Protein AF-A0A8J5K2R4-F1 (afdb_monomer)

Foldseek 3Di:
DPDPLVVQQDVLLGHADCADDFFFQAFLSNLVSQLCCCCVVVVDDLLVSLLVSLVRNVVVVVLLVFAFDDSNVSSVLNSVSVVLVVVLVVCVVPPDPVSVVSSVVNSQRRQAHPDGGDPCRLVVDPDPVSNVQVVCCRDRNRPDGHDDDDPVVVVVVVVVVVVVVVVVVVVVVVVVVVVPPPPDDDDDDDDDDDDDDDDDDDDDDDDDDDDPQDQADAEPDDLVLLVVCVVVVPDLVRSLVVVCVVCVVVVHDSSNYPRDSVSSVVSNVVSVVVVVVVCVVPDDDPDDDDDDDDPDDDPPPDDD

Solvent-accessible surface area (backbone atoms only — not comparable to full-atom values): 18675 Å² total; per-residue (Å²): 133,85,61,86,68,69,82,52,54,40,90,96,58,47,63,54,36,95,66,98,78,79,49,52,81,58,24,40,40,57,54,49,18,34,30,45,36,37,34,69,76,67,66,40,53,73,68,57,22,23,44,54,46,26,52,54,50,50,59,54,41,51,75,73,68,52,53,58,57,59,59,71,60,44,19,50,53,50,49,52,53,52,50,53,52,52,59,52,59,75,48,66,88,49,89,43,72,75,47,53,52,51,52,51,55,47,55,59,50,28,60,27,55,52,84,50,62,25,98,58,30,78,74,69,47,87,51,68,67,62,45,51,44,57,54,36,29,69,39,87,76,38,44,68,64,66,69,81,80,59,64,69,61,53,51,58,48,52,55,50,51,54,50,51,52,53,50,51,52,51,51,53,54,53,57,62,58,64,72,76,66,87,82,81,84,92,79,88,82,89,82,88,87,79,90,83,85,90,86,90,82,93,78,94,80,75,90,76,74,84,70,82,76,69,76,44,75,43,80,75,82,43,69,66,60,38,51,53,38,59,77,67,66,55,49,56,68,56,46,52,53,50,54,43,52,51,34,47,73,73,72,42,62,60,68,47,37,55,77,45,64,65,51,51,47,50,52,38,51,52,44,52,52,50,51,52,50,53,47,59,70,71,60,73,73,96,62,95,80,82,89,80,88,65,97,66,86,75,76,78,92,69,89,126

Organism: Homarus americanus (NCBI:txid6706)

Sequence (304 aa):
MESTRSKTEVWLIDQHITEITGAQLPSRGDVLRLFFHGHNEHKKTVNDSASEVAASVISFWNKARIPTITEKSIGRKVVDLFLMWKGLKKNYTRTTDTQRKKEETFCDELEDLFDVAHPKAMQLLTIKEDRAFLAAQREKGRRGVMAGVDKKIACSIKRREESKSKQSLQQNQASSALEYDELGSSSETESQSSSSSSTSSLAISPVVSSSNRKRATLKVITSELSSTLDRTGISHRSALRIVSATAASLGHDPMELVLNYETVRTSRATHRSGIANEIKEKFQPSEVLTVHWDGKIIPDEQGA

Nearest PDB structures (foldseek):
  3lof-assembly3_E  TM=4.114E-01  e=7.484E+00  Homo sapiens

pLDDT: mean 77.13, std 18.18, range [30.34, 94.94]

Radius of gyration: 31.98 Å; Cα contacts (8 Å, |Δi|>4): 217; chains: 1; bounding box: 95×48×97 Å

Secondary structure (DSSP, 8-state):
---TTGGGEETTTEE--SS--SSSPPBHHHHHHHHHIIIIIS---HHHHHHHHHHHHHHHHHHTTPPBPPHHHHHHHHHHHHHHHHHHHTTTT---HHHHHHHHHHHHHHHSB---B-TTHHHH---HHHHHHHHHHHSTT-----PPP-HHHHHHHHHHHHHHHHHHHHHHHHHHHTTSS-SS-----------------------------PPP-B----HHHHHHHHHTT--HHHHHHHHHHHHHHTT--TTTB---HHHHHHHHHHHHHHHHHHHHHH---SS------SSSPPP-S---

Mean predicted aligned error: 19.65 Å

Structure (mmCIF, N/CA/C/O backbone):
data_AF-A0A8J5K2R4-F1
#
_entry.id   AF-A0A8J5K2R4-F1
#
loop_
_atom_site.group_PDB
_atom_site.id
_atom_site.type_symbol
_atom_site.label_atom_id
_atom_site.label_alt_id
_atom_site.label_comp_id
_atom_site.label_asym_id
_atom_site.label_entity_id
_atom_site.label_seq_id
_atom_site.pdbx_PDB_ins_code
_atom_site.Cartn_x
_atom_site.Cartn_y
_atom_site.Cartn_z
_atom_site.occupancy
_atom_site.B_iso_or_equiv
_atom_site.auth_seq_id
_atom_site.auth_comp_id
_atom_site.auth_asym_id
_atom_site.auth_atom_id
_atom_site.pdbx_PDB_model_num
ATOM 1 N N . MET A 1 1 ? -3.764 23.125 -37.241 1.00 40.09 1 MET A N 1
ATOM 2 C CA . MET A 1 1 ? -4.346 23.494 -35.934 1.00 40.09 1 MET A CA 1
ATOM 3 C C . MET A 1 1 ? -4.277 22.260 -35.051 1.00 40.09 1 MET A C 1
ATOM 5 O O . MET A 1 1 ? -5.141 21.401 -35.153 1.00 40.09 1 MET A O 1
ATOM 9 N N . GLU A 1 2 ? -3.196 22.105 -34.288 1.00 39.28 2 GLU A N 1
ATOM 10 C CA . GLU A 1 2 ? -3.082 21.013 -33.315 1.00 39.28 2 GLU A CA 1
ATOM 11 C C . GLU A 1 2 ? -4.071 21.266 -32.179 1.00 39.28 2 GLU A C 1
ATOM 13 O O . GLU A 1 2 ? -4.030 22.300 -31.512 1.00 39.28 2 GLU A O 1
ATOM 18 N N . SER A 1 3 ? -5.012 20.336 -32.026 1.00 39.66 3 SER A N 1
ATOM 19 C CA . SER A 1 3 ? -6.024 20.361 -30.978 1.00 39.66 3 SER A CA 1
ATOM 20 C C . SER A 1 3 ? -5.330 20.350 -29.618 1.00 39.66 3 SER A C 1
ATOM 22 O O . SER A 1 3 ? -4.514 19.477 -29.348 1.00 39.66 3 SER A O 1
ATOM 24 N N . THR A 1 4 ? -5.667 21.283 -28.729 1.00 49.75 4 THR A N 1
ATOM 25 C CA . THR A 1 4 ? -5.118 21.360 -27.360 1.00 49.75 4 THR A CA 1
ATOM 26 C C . THR A 1 4 ? -5.334 20.083 -26.534 1.00 49.75 4 THR A C 1
ATOM 28 O O . THR A 1 4 ? -4.711 19.930 -25.488 1.00 49.75 4 THR A O 1
ATOM 31 N N . ARG A 1 5 ? -6.160 19.148 -27.028 1.00 49.50 5 ARG A N 1
ATOM 32 C CA . ARG A 1 5 ? -6.412 17.816 -26.464 1.00 49.50 5 ARG A CA 1
ATOM 33 C C . ARG A 1 5 ? -5.303 16.782 -26.700 1.00 49.50 5 ARG A C 1
ATOM 35 O O . ARG A 1 5 ? -5.185 15.874 -25.888 1.00 49.50 5 ARG A O 1
ATOM 42 N N . SER A 1 6 ? -4.472 16.909 -27.739 1.00 52.00 6 SER A N 1
ATOM 43 C CA . SER A 1 6 ? -3.422 15.910 -28.025 1.00 52.00 6 SER A CA 1
ATOM 44 C C . SER A 1 6 ? -2.216 16.001 -27.081 1.00 52.00 6 SER A C 1
ATOM 46 O O . SER A 1 6 ? -1.427 15.066 -26.982 1.00 52.00 6 SER A O 1
ATOM 48 N N . LYS A 1 7 ? -2.070 17.106 -26.334 1.00 51.38 7 LYS A N 1
ATOM 49 C CA . LYS A 1 7 ? -0.988 17.281 -25.346 1.00 51.38 7 LYS A CA 1
ATOM 50 C C . LYS A 1 7 ? -1.188 16.477 -24.059 1.00 51.38 7 LYS A C 1
ATOM 52 O O . LYS A 1 7 ? -0.240 16.336 -23.292 1.00 51.38 7 LYS A O 1
ATOM 57 N N . THR A 1 8 ? -2.391 15.965 -23.819 1.00 58.09 8 THR A N 1
ATOM 58 C CA . THR A 1 8 ? -2.760 15.291 -22.566 1.00 58.09 8 THR A CA 1
ATOM 59 C C . THR A 1 8 ? -3.069 13.809 -22.726 1.00 58.09 8 THR A C 1
ATOM 61 O O . THR A 1 8 ? -3.518 13.167 -21.775 1.00 58.09 8 THR A O 1
ATOM 64 N N . GLU A 1 9 ? -2.778 13.264 -23.907 1.00 62.28 9 GLU A N 1
ATOM 65 C CA . GLU A 1 9 ? -2.859 11.839 -24.199 1.00 62.28 9 GLU A CA 1
ATOM 66 C C . GLU A 1 9 ? -1.682 11.096 -23.564 1.00 62.28 9 GLU A C 1
ATOM 68 O O . GLU A 1 9 ? -0.505 11.378 -23.809 1.00 62.28 9 GLU A O 1
ATOM 73 N N . VAL A 1 10 ? -2.010 10.120 -22.723 1.00 71.75 10 VAL A N 1
ATOM 74 C CA . VAL A 1 10 ? -1.038 9.201 -22.147 1.00 71.75 10 VAL A CA 1
ATOM 75 C C . VAL A 1 10 ? -1.068 7.919 -22.970 1.00 71.75 10 VAL A C 1
ATOM 77 O O . VAL A 1 10 ? -2.120 7.317 -23.161 1.00 71.75 10 VAL A O 1
ATOM 80 N N . TRP A 1 11 ? 0.101 7.485 -23.448 1.00 72.00 11 TRP A N 1
ATOM 81 C CA . TRP A 1 11 ? 0.259 6.238 -24.207 1.00 72.00 11 TRP A CA 1
ATOM 82 C C . TRP A 1 11 ? -0.479 5.062 -23.528 1.00 72.00 11 TRP A C 1
ATOM 84 O O . TRP A 1 11 ? -0.238 4.807 -22.345 1.00 72.00 11 TRP A O 1
ATOM 94 N N . LEU A 1 12 ? -1.359 4.379 -24.280 1.00 70.75 12 LEU A N 1
ATOM 95 C CA . LEU A 1 12 ? -2.295 3.300 -23.879 1.00 70.75 12 LEU A CA 1
ATOM 96 C C . LEU A 1 12 ? -3.477 3.676 -22.966 1.00 70.75 12 LEU A C 1
ATOM 98 O O . LEU A 1 12 ? -4.336 2.832 -22.735 1.00 70.75 12 LEU A O 1
ATOM 102 N N . ILE A 1 13 ? -3.523 4.882 -22.403 1.00 67.81 13 ILE A N 1
ATOM 103 C CA . ILE A 1 13 ? -4.469 5.238 -21.327 1.00 67.81 13 ILE A CA 1
ATOM 104 C C . ILE A 1 13 ? -5.457 6.328 -21.780 1.00 67.81 13 ILE A C 1
ATOM 106 O O . ILE A 1 13 ? -6.434 6.603 -21.086 1.00 67.81 13 ILE A O 1
ATOM 110 N N . ASP A 1 14 ? -5.270 6.878 -22.982 1.00 68.44 14 ASP A N 1
ATOM 111 C CA . ASP A 1 14 ? -6.016 8.002 -23.556 1.00 68.44 14 ASP A CA 1
ATOM 112 C C . ASP A 1 14 ? -5.922 9.270 -22.684 1.00 68.44 14 ASP A C 1
ATOM 114 O O . ASP A 1 14 ? -4.863 9.582 -22.131 1.00 68.44 14 ASP A O 1
ATOM 118 N N . GLN A 1 15 ? -7.005 10.047 -22.604 1.00 72.50 15 GLN A N 1
ATOM 119 C CA . GLN A 1 15 ? -7.075 11.297 -21.852 1.00 72.50 15 GLN A CA 1
ATOM 120 C C . GLN A 1 15 ? -7.247 11.032 -20.350 1.00 72.50 15 GLN A C 1
ATOM 122 O O . GLN A 1 15 ? -7.955 10.115 -19.927 1.00 72.50 15 GLN A O 1
ATOM 127 N N . HIS A 1 16 ? -6.598 11.863 -19.538 1.00 71.19 16 HIS A N 1
ATOM 128 C CA . HIS A 1 16 ? -6.750 11.855 -18.088 1.00 71.19 16 HIS A CA 1
ATOM 129 C C . HIS A 1 16 ? -8.163 12.321 -17.687 1.00 71.19 16 HIS A C 1
ATOM 131 O O . HIS A 1 16 ? -8.855 13.007 -18.439 1.00 71.19 16 HIS A O 1
ATOM 137 N N . ILE A 1 17 ? -8.595 11.940 -16.488 1.00 75.25 17 ILE A N 1
ATOM 138 C CA . ILE A 1 17 ? -9.922 12.262 -15.956 1.00 75.25 17 ILE A CA 1
ATOM 139 C C . ILE A 1 17 ? -9.734 12.990 -14.623 1.00 75.25 17 ILE A C 1
ATOM 141 O O . ILE A 1 17 ? -8.882 12.599 -13.830 1.00 75.25 17 ILE A O 1
ATOM 145 N N . THR A 1 18 ? -10.529 14.033 -14.376 1.00 67.56 18 THR A N 1
ATOM 146 C CA . THR A 1 18 ? -10.504 14.821 -13.132 1.00 67.56 18 THR A CA 1
ATOM 147 C C . THR A 1 18 ? -11.211 14.111 -11.976 1.00 67.56 18 THR A C 1
ATOM 149 O O . THR A 1 18 ? -10.771 14.197 -10.833 1.00 67.56 18 THR A O 1
ATOM 152 N N . GLU A 1 19 ? -12.293 13.381 -12.263 1.00 73.38 19 GLU A N 1
ATOM 153 C CA . GLU A 1 19 ? -13.093 12.651 -11.278 1.00 73.38 19 GLU A CA 1
ATOM 154 C C . GLU A 1 19 ? -13.644 11.339 -11.844 1.00 73.38 19 GLU A C 1
ATOM 156 O O . GLU A 1 19 ? -14.117 11.282 -12.981 1.00 73.38 19 GLU A O 1
ATOM 161 N N . ILE A 1 20 ? -13.664 10.285 -11.023 1.00 76.75 20 ILE A N 1
ATOM 162 C CA . ILE A 1 20 ? -14.312 9.024 -11.398 1.00 76.75 20 ILE A CA 1
ATOM 163 C C . ILE A 1 20 ? -15.824 9.258 -11.444 1.00 76.75 20 ILE A C 1
ATOM 165 O O . ILE A 1 20 ? -16.506 9.323 -10.415 1.00 76.75 20 ILE A O 1
ATOM 169 N N . THR A 1 21 ? -16.336 9.390 -12.661 1.00 69.81 21 THR A N 1
ATOM 170 C CA . THR A 1 21 ? -17.752 9.580 -12.957 1.00 69.81 21 THR A CA 1
ATOM 171 C C . THR A 1 21 ? -18.329 8.301 -13.545 1.00 69.81 21 THR A C 1
ATOM 173 O O . THR A 1 21 ? -17.656 7.556 -14.252 1.00 69.81 21 THR A O 1
ATOM 176 N N . GLY A 1 22 ? -19.587 8.020 -13.215 1.00 74.75 22 GLY A N 1
ATOM 177 C CA . GLY A 1 22 ? -20.290 6.839 -13.695 1.00 74.75 22 GLY A CA 1
ATOM 178 C C . GLY A 1 22 ? -21.020 6.098 -12.589 1.00 74.75 22 GLY A C 1
ATOM 179 O O . GLY A 1 22 ? -20.977 6.461 -11.412 1.00 74.75 22 GLY A O 1
ATOM 180 N N . ALA A 1 23 ? -21.723 5.052 -13.001 1.00 76.62 23 ALA A N 1
ATOM 181 C CA . ALA A 1 23 ? -22.507 4.210 -12.111 1.00 76.62 23 ALA A CA 1
ATOM 182 C C . ALA A 1 23 ? -21.931 2.786 -11.985 1.00 76.62 23 ALA A C 1
ATOM 184 O O . ALA A 1 23 ? -22.476 1.967 -11.259 1.00 76.62 23 ALA A O 1
ATOM 185 N N . GLN A 1 24 ? -20.810 2.486 -12.641 1.00 85.38 24 GLN A N 1
ATOM 186 C CA . GLN A 1 24 ? -20.064 1.233 -12.478 1.00 85.38 24 GLN A CA 1
ATOM 187 C C . GLN A 1 24 ? -18.877 1.428 -11.541 1.00 85.38 24 GLN A C 1
ATOM 189 O O . GLN A 1 24 ? -18.427 2.557 -11.355 1.00 85.38 24 GLN A O 1
ATOM 194 N N . LEU A 1 25 ? -18.357 0.343 -10.960 1.00 88.94 25 LEU 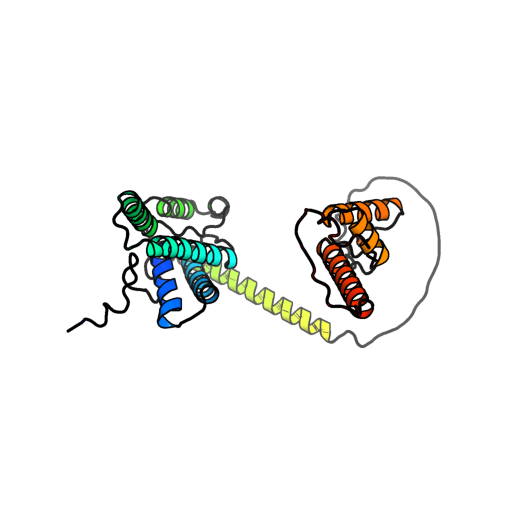A N 1
ATOM 195 C CA . LEU A 1 25 ? -17.142 0.435 -10.155 1.00 88.94 25 LEU A CA 1
ATOM 196 C C . LEU A 1 25 ? -15.927 0.829 -11.025 1.00 88.94 25 LEU A C 1
ATOM 198 O O . LEU A 1 25 ? -15.883 0.487 -12.215 1.00 88.94 25 LEU A O 1
ATOM 202 N N . PRO A 1 26 ? -14.936 1.540 -10.449 1.00 89.94 26 PRO A N 1
ATOM 203 C CA . PRO A 1 26 ? -13.812 2.076 -11.211 1.00 89.94 26 PRO A CA 1
ATOM 204 C C . PRO A 1 26 ? -12.994 0.953 -11.859 1.00 89.94 26 PRO A C 1
ATOM 206 O O . PRO A 1 26 ? -12.668 -0.042 -11.200 1.00 89.94 26 PRO A O 1
ATOM 209 N N . SER A 1 27 ? -12.633 1.115 -13.133 1.00 91.50 27 SER A N 1
ATOM 210 C CA . SER A 1 27 ? -11.654 0.228 -13.773 1.00 91.50 27 SER A CA 1
ATOM 211 C C . SER A 1 27 ? -10.225 0.568 -13.387 1.00 91.50 27 SER A C 1
ATOM 213 O O . SER A 1 27 ? -9.934 1.650 -12.869 1.00 91.50 27 SER A O 1
ATOM 215 N N . ARG A 1 28 ? -9.303 -0.343 -13.707 1.00 90.44 28 ARG A N 1
ATOM 216 C CA . ARG A 1 28 ? -7.865 -0.054 -13.650 1.00 90.44 28 ARG A CA 1
ATOM 217 C C . ARG A 1 28 ? -7.499 1.134 -14.548 1.00 90.44 28 ARG A C 1
ATOM 219 O O . ARG A 1 28 ? -6.690 1.965 -14.136 1.00 90.44 28 ARG A O 1
ATOM 226 N N . GLY A 1 29 ? -8.134 1.252 -15.717 1.00 87.81 29 GLY A N 1
ATOM 227 C CA . GLY A 1 29 ? -7.998 2.393 -16.624 1.00 87.81 29 GLY A CA 1
ATOM 228 C C . GLY A 1 29 ? -8.436 3.716 -15.999 1.00 87.81 29 GLY A C 1
ATOM 229 O O . GLY A 1 29 ? -7.655 4.663 -15.984 1.00 87.81 29 GLY A O 1
ATOM 230 N N . ASP A 1 30 ? -9.632 3.772 -15.408 1.00 87.75 30 ASP A N 1
ATOM 231 C CA . ASP A 1 30 ? -10.166 4.988 -14.766 1.00 87.75 30 ASP A CA 1
ATOM 232 C C . ASP A 1 30 ? -9.250 5.478 -13.633 1.00 87.75 30 ASP A C 1
ATOM 234 O O . ASP A 1 30 ? -8.978 6.672 -13.494 1.00 87.75 30 ASP A O 1
ATOM 238 N N . VAL A 1 31 ? -8.724 4.537 -12.846 1.00 90.44 31 VAL A N 1
ATOM 239 C CA . VAL A 1 31 ? -7.797 4.805 -11.740 1.00 90.44 31 VAL A CA 1
ATOM 240 C C . VAL A 1 31 ? -6.463 5.351 -12.247 1.00 90.44 31 VAL A C 1
ATOM 242 O O . VAL A 1 31 ? -5.935 6.306 -11.677 1.00 90.44 31 VAL A O 1
ATOM 245 N N . LEU A 1 32 ? -5.926 4.790 -13.334 1.00 88.31 32 LEU A N 1
ATOM 246 C CA . LEU A 1 32 ? -4.705 5.301 -13.954 1.00 88.31 32 LEU A CA 1
ATOM 247 C C . LEU A 1 32 ? -4.919 6.680 -14.588 1.00 88.31 32 LEU A C 1
ATOM 249 O O . LEU A 1 32 ? -4.074 7.557 -14.416 1.00 88.31 32 LEU A O 1
ATOM 253 N N . ARG A 1 33 ? -6.052 6.914 -15.259 1.00 87.62 33 ARG A N 1
ATOM 254 C CA . ARG A 1 33 ? -6.411 8.229 -15.820 1.00 87.62 33 ARG A CA 1
ATOM 255 C C . ARG A 1 33 ? -6.461 9.309 -14.741 1.00 87.62 33 ARG A C 1
ATOM 257 O O . ARG A 1 33 ? -5.908 10.388 -14.946 1.00 87.62 33 ARG A O 1
ATOM 264 N N . LEU A 1 34 ? -7.056 9.003 -13.585 1.00 85.75 34 LEU A N 1
ATOM 265 C CA . LEU A 1 34 ? -7.085 9.909 -12.432 1.00 85.75 34 LEU A CA 1
ATOM 266 C C . LEU A 1 34 ? -5.681 10.137 -11.848 1.00 85.75 34 LEU A C 1
ATOM 268 O O . LEU A 1 34 ? -5.307 11.263 -11.520 1.00 85.75 34 LEU A O 1
ATOM 272 N N . PHE A 1 35 ? -4.873 9.078 -11.764 1.00 87.25 35 PHE A N 1
ATOM 273 C CA . PHE A 1 35 ? -3.491 9.171 -11.296 1.00 87.25 35 PHE A CA 1
ATOM 274 C C . PHE A 1 35 ? -2.638 10.091 -12.180 1.00 87.25 35 PHE A C 1
ATOM 276 O O . PHE A 1 35 ? -1.879 10.914 -11.663 1.00 87.25 35 PHE A O 1
ATOM 283 N N . PHE A 1 36 ? -2.776 9.999 -13.506 1.00 84.38 36 PHE A N 1
ATOM 284 C CA . PHE A 1 36 ? -2.021 10.842 -14.432 1.00 84.38 36 PHE A CA 1
ATOM 285 C C . PHE A 1 36 ? -2.438 12.310 -14.402 1.00 84.38 36 PHE A C 1
ATOM 287 O O . PHE A 1 36 ? -1.568 13.155 -14.593 1.00 84.38 36 PHE A O 1
ATOM 294 N N . HIS A 1 37 ? -3.699 12.628 -14.101 1.00 81.00 37 HIS A N 1
ATOM 295 C CA . HIS A 1 37 ? -4.116 14.011 -13.850 1.00 81.00 37 HIS A CA 1
ATOM 296 C C . HIS A 1 37 ? -3.331 14.606 -12.663 1.00 81.00 37 HIS A C 1
ATOM 298 O O . HIS A 1 37 ? -2.647 15.619 -12.799 1.00 81.00 37 HIS A O 1
ATOM 304 N N . GLY A 1 38 ? -3.303 13.909 -11.520 1.00 75.44 38 GLY A N 1
ATOM 305 C CA . GLY A 1 38 ? -2.531 14.329 -10.341 1.00 75.44 38 GLY A CA 1
ATOM 306 C C . GLY A 1 38 ? -1.019 14.430 -10.587 1.00 75.44 38 GLY A C 1
ATOM 307 O O . GLY A 1 38 ? -0.369 15.400 -10.189 1.00 75.44 38 GLY A O 1
ATOM 308 N N . HIS A 1 39 ? -0.450 13.441 -11.275 1.00 77.69 39 HIS A N 1
ATOM 309 C CA . HIS A 1 39 ? 0.996 13.353 -11.458 1.00 77.69 39 HIS A CA 1
ATOM 310 C C . HIS A 1 39 ? 1.531 14.288 -12.555 1.00 77.69 39 HIS A C 1
ATOM 312 O O . HIS A 1 39 ? 2.562 14.931 -12.352 1.00 77.69 39 HIS A O 1
ATOM 318 N N . ASN A 1 40 ? 0.847 14.391 -13.700 1.00 75.19 40 ASN A N 1
ATOM 319 C CA . ASN A 1 40 ? 1.322 15.180 -14.839 1.00 75.19 40 ASN A CA 1
ATOM 320 C C . ASN A 1 40 ? 0.900 16.651 -14.748 1.00 75.19 40 ASN A C 1
ATOM 322 O O . ASN A 1 40 ? 1.712 17.520 -15.064 1.00 75.19 40 ASN A O 1
ATOM 326 N N . GLU A 1 41 ? -0.331 16.945 -14.312 1.00 70.62 41 GLU A N 1
ATOM 327 C CA . GLU A 1 41 ? -0.825 18.329 -14.268 1.00 70.62 41 GLU A CA 1
ATOM 328 C C . GLU A 1 41 ? -0.392 19.045 -12.991 1.00 70.62 41 GLU A C 1
ATOM 330 O O . GLU A 1 41 ? 0.116 20.166 -13.044 1.00 70.62 41 GLU A O 1
ATOM 335 N N . HIS A 1 42 ? -0.504 18.376 -11.840 1.00 68.88 42 HIS A N 1
ATOM 336 C CA . HIS A 1 42 ? -0.157 18.971 -10.547 1.00 68.88 42 HIS A CA 1
ATOM 337 C C . HIS A 1 42 ? 1.283 18.687 -10.086 1.00 68.88 42 HIS A C 1
ATOM 339 O O . HIS A 1 42 ? 1.677 19.160 -9.021 1.00 68.88 42 HIS A O 1
ATOM 345 N N . LYS A 1 43 ? 2.086 17.942 -10.868 1.00 78.31 43 LYS A N 1
ATOM 346 C CA . LYS A 1 43 ? 3.495 17.587 -10.573 1.00 78.31 43 LYS A CA 1
ATOM 347 C C . LYS A 1 43 ? 3.711 16.987 -9.175 1.00 78.31 43 LYS A C 1
ATOM 349 O O . LYS A 1 43 ? 4.784 17.133 -8.584 1.00 78.31 43 LYS A O 1
ATOM 354 N N . LYS A 1 44 ? 2.697 16.310 -8.634 1.00 80.62 44 LYS A N 1
ATOM 355 C CA . LYS A 1 44 ? 2.763 15.683 -7.312 1.00 80.62 44 LYS A CA 1
ATOM 356 C C . LYS A 1 44 ? 3.655 14.447 -7.342 1.00 80.62 44 LYS A C 1
ATOM 358 O O . LYS A 1 44 ? 3.872 13.820 -8.385 1.00 80.62 44 LYS A O 1
ATOM 363 N N . THR A 1 45 ? 4.167 14.060 -6.174 1.00 87.81 45 THR A N 1
ATOM 364 C CA . THR A 1 45 ? 4.936 12.813 -6.062 1.00 87.81 45 THR A CA 1
ATOM 365 C C . THR A 1 45 ? 4.047 11.607 -6.381 1.00 87.81 45 THR A C 1
ATOM 367 O O . THR A 1 45 ? 2.822 11.667 -6.261 1.00 87.81 45 THR A O 1
ATOM 370 N N . VAL A 1 46 ? 4.662 10.489 -6.777 1.00 86.69 46 VAL A N 1
ATOM 371 C CA . VAL A 1 46 ? 3.936 9.244 -7.089 1.00 86.69 46 VAL A CA 1
ATOM 372 C C . VAL A 1 46 ? 3.103 8.773 -5.892 1.00 86.69 46 VAL A C 1
ATOM 374 O O . VAL A 1 46 ? 1.958 8.373 -6.063 1.00 86.69 46 VAL A O 1
ATOM 377 N N . ASN A 1 47 ? 3.645 8.867 -4.674 1.00 87.00 47 ASN A N 1
ATOM 378 C CA . ASN A 1 47 ? 2.939 8.440 -3.464 1.00 87.00 47 ASN A CA 1
ATOM 379 C C . ASN A 1 47 ? 1.776 9.365 -3.100 1.00 87.00 47 ASN A C 1
ATOM 381 O O . ASN A 1 47 ? 0.733 8.884 -2.664 1.00 87.00 47 ASN A O 1
ATOM 385 N N . ASP A 1 48 ? 1.956 10.671 -3.278 1.00 87.56 48 ASP A N 1
ATOM 386 C CA . ASP A 1 48 ? 0.927 11.668 -2.981 1.00 87.56 48 ASP A CA 1
ATOM 387 C C . ASP A 1 48 ? -0.244 11.540 -3.967 1.00 87.56 48 ASP A C 1
ATOM 389 O O . ASP A 1 48 ? -1.386 11.331 -3.564 1.00 87.56 48 ASP A O 1
ATOM 393 N N . SER A 1 49 ? 0.067 11.453 -5.266 1.00 88.44 49 SER A N 1
ATOM 394 C CA . SER A 1 49 ? -0.925 11.195 -6.323 1.00 88.44 49 SER A CA 1
ATOM 395 C C . SER A 1 49 ? -1.672 9.874 -6.094 1.00 88.44 49 SER A C 1
ATOM 397 O O . SER A 1 49 ? -2.887 9.805 -6.248 1.00 88.44 49 SER A O 1
ATOM 399 N N . ALA A 1 50 ? -0.968 8.812 -5.684 1.00 91.00 50 ALA A N 1
ATOM 400 C CA . ALA A 1 50 ? -1.594 7.526 -5.378 1.00 91.00 50 ALA A CA 1
ATOM 401 C C . ALA A 1 50 ? -2.496 7.580 -4.133 1.00 91.00 50 ALA A C 1
ATOM 403 O O . ALA A 1 50 ? -3.491 6.858 -4.078 1.00 91.00 50 ALA A O 1
ATOM 404 N N . SER A 1 51 ? -2.160 8.415 -3.146 1.00 91.56 51 SER A N 1
ATOM 405 C CA . SER A 1 51 ? -2.964 8.592 -1.931 1.00 91.56 51 SER A CA 1
ATOM 406 C C . SER A 1 51 ? -4.254 9.355 -2.233 1.00 91.56 51 SER A C 1
ATOM 408 O O . SER A 1 51 ? -5.328 8.926 -1.820 1.00 91.56 51 SER A O 1
ATOM 410 N N . GLU A 1 52 ? -4.183 10.409 -3.046 1.00 89.69 52 GLU A N 1
ATOM 411 C CA . GLU A 1 52 ? -5.370 11.147 -3.499 1.00 89.69 52 GLU A CA 1
ATOM 412 C C . GLU A 1 52 ? -6.317 10.262 -4.312 1.00 89.69 52 GLU A C 1
ATOM 414 O O . GLU A 1 52 ? -7.515 10.200 -4.034 1.00 89.69 52 GLU A O 1
ATOM 419 N N . VAL A 1 53 ? -5.770 9.496 -5.260 1.00 91.44 53 VAL A N 1
ATOM 420 C CA . VAL A 1 53 ? -6.544 8.521 -6.040 1.00 91.44 53 VAL A CA 1
ATOM 421 C C . VAL A 1 53 ? -7.178 7.474 -5.127 1.00 91.44 53 VAL A C 1
ATOM 423 O O . VAL A 1 53 ? -8.345 7.128 -5.309 1.00 91.44 53 VAL A O 1
ATOM 426 N N . ALA A 1 54 ? -6.448 6.980 -4.122 1.00 92.44 54 ALA A N 1
ATOM 427 C CA . ALA A 1 54 ? -6.992 6.030 -3.159 1.00 92.44 54 ALA A CA 1
ATOM 428 C C . ALA A 1 54 ? -8.193 6.617 -2.399 1.00 92.44 54 ALA A C 1
ATOM 430 O O . ALA A 1 54 ? -9.209 5.932 -2.277 1.00 92.44 54 ALA A O 1
ATOM 431 N N . ALA A 1 55 ? -8.126 7.876 -1.961 1.00 91.31 55 ALA A N 1
ATOM 432 C CA . ALA A 1 55 ? -9.238 8.555 -1.297 1.00 91.31 55 ALA A CA 1
ATOM 433 C C . ALA A 1 55 ? -10.465 8.701 -2.218 1.00 91.31 55 ALA A C 1
ATOM 435 O O . ALA A 1 55 ? -11.590 8.387 -1.811 1.00 91.31 55 ALA A O 1
ATOM 436 N N . SER A 1 56 ? -10.265 9.093 -3.481 1.00 90.69 56 SER A N 1
ATOM 437 C CA . SER A 1 56 ? -11.341 9.178 -4.479 1.00 90.69 56 SER A CA 1
ATOM 438 C C . SER A 1 56 ? -11.986 7.816 -4.751 1.00 90.69 56 SER A C 1
ATOM 440 O O . SER A 1 56 ? -13.214 7.706 -4.796 1.00 90.69 56 SER A O 1
ATOM 442 N N . VAL A 1 57 ? -11.178 6.758 -4.870 1.00 91.62 57 VAL A N 1
ATOM 443 C CA . VAL A 1 57 ? -11.660 5.382 -5.059 1.00 91.62 57 VAL A CA 1
ATOM 444 C C . VAL A 1 57 ? -12.446 4.911 -3.835 1.00 91.62 57 VAL A C 1
ATOM 446 O O . VAL A 1 57 ? -13.541 4.380 -3.997 1.00 91.62 57 VAL A O 1
ATOM 449 N N . ILE A 1 58 ? -11.964 5.151 -2.611 1.00 91.69 58 ILE A N 1
ATOM 450 C CA . ILE A 1 58 ? -12.700 4.809 -1.379 1.00 91.69 58 ILE A CA 1
ATOM 451 C C . ILE A 1 58 ? -14.056 5.516 -1.347 1.00 91.69 58 ILE A C 1
ATOM 453 O O . ILE A 1 58 ? -15.076 4.874 -1.100 1.00 91.69 58 ILE A O 1
ATOM 457 N N . SER A 1 59 ? -14.084 6.820 -1.633 1.00 90.19 59 SER A N 1
ATOM 458 C CA . SER A 1 59 ? -15.326 7.598 -1.693 1.00 90.19 59 SER A CA 1
ATOM 459 C C . SER A 1 59 ? -16.321 6.990 -2.686 1.00 90.19 59 SER A C 1
ATOM 461 O O . SER A 1 59 ? -17.506 6.852 -2.381 1.00 90.19 59 SER A O 1
ATOM 463 N N . PHE A 1 60 ? -15.837 6.538 -3.845 1.00 89.31 60 PHE A N 1
ATOM 464 C CA . PHE A 1 60 ? -16.664 5.883 -4.851 1.00 89.31 60 PHE A CA 1
ATOM 465 C C . PHE A 1 60 ? -17.191 4.514 -4.390 1.00 89.31 60 PHE A C 1
ATOM 467 O O . PHE A 1 60 ? -18.388 4.252 -4.483 1.00 89.31 60 PHE A O 1
ATOM 474 N N . TRP A 1 61 ? -16.337 3.657 -3.829 1.00 89.94 61 TRP A N 1
ATOM 475 C CA . TRP A 1 61 ? -16.732 2.339 -3.314 1.00 89.94 61 TRP A CA 1
ATOM 476 C C . TRP A 1 61 ? -17.693 2.431 -2.118 1.00 89.94 61 TRP A C 1
ATOM 478 O O . TRP A 1 61 ? -18.594 1.601 -1.976 1.00 89.94 61 TRP A O 1
ATOM 488 N N . ASN A 1 62 ? -17.578 3.484 -1.307 1.00 86.56 62 ASN A N 1
ATOM 489 C CA . ASN A 1 62 ? -18.517 3.769 -0.224 1.00 86.56 62 ASN A CA 1
ATOM 490 C C . ASN A 1 62 ? -19.932 4.077 -0.740 1.00 86.56 62 ASN A C 1
ATOM 492 O O . ASN A 1 62 ? -20.902 3.758 -0.050 1.00 86.56 62 ASN A O 1
ATOM 496 N N . LYS A 1 63 ? -20.085 4.611 -1.964 1.00 84.25 63 LYS A N 1
ATOM 497 C CA . LYS A 1 63 ? -21.408 4.781 -2.600 1.00 84.25 63 LYS A CA 1
ATOM 498 C C . LYS A 1 63 ? -22.089 3.430 -2.839 1.00 84.25 63 LYS A C 1
ATOM 500 O O . LYS A 1 63 ? -23.291 3.317 -2.616 1.00 84.25 63 LYS A O 1
ATOM 505 N N . ALA A 1 64 ? -21.310 2.409 -3.203 1.00 81.81 64 ALA A N 1
ATOM 506 C CA . ALA A 1 64 ? -21.769 1.025 -3.338 1.00 81.81 64 ALA A CA 1
ATOM 507 C C . ALA A 1 64 ? -21.925 0.299 -1.988 1.00 81.81 64 ALA A C 1
ATOM 509 O O . ALA A 1 64 ? -22.425 -0.820 -1.951 1.00 81.81 64 ALA A O 1
ATOM 510 N N . ARG A 1 65 ? -21.496 0.917 -0.874 1.00 83.19 65 ARG A N 1
ATOM 511 C CA . ARG A 1 65 ? -21.527 0.358 0.494 1.00 83.19 65 ARG A CA 1
ATOM 512 C C . ARG A 1 65 ? -20.784 -0.970 0.644 1.00 83.19 65 ARG A C 1
ATOM 514 O O . ARG A 1 65 ? -21.082 -1.766 1.535 1.00 83.19 65 ARG A O 1
ATOM 521 N N . ILE A 1 66 ? -19.786 -1.195 -0.202 1.00 87.12 66 ILE A N 1
ATOM 522 C CA . ILE A 1 66 ? -18.965 -2.400 -0.159 1.00 87.12 66 ILE A CA 1
ATOM 523 C C . ILE A 1 66 ? -17.788 -2.149 0.789 1.00 87.12 66 ILE A C 1
ATOM 525 O O . ILE A 1 66 ? -17.093 -1.146 0.631 1.00 87.12 66 ILE A O 1
ATOM 529 N N . PRO A 1 67 ? -17.518 -3.042 1.760 1.00 88.06 67 PRO A N 1
ATOM 530 C CA . PRO A 1 67 ? -16.350 -2.912 2.622 1.00 88.06 67 PRO A CA 1
ATOM 531 C C . PRO A 1 67 ? -15.056 -2.929 1.802 1.00 88.06 67 PRO A C 1
ATOM 533 O O . PRO A 1 67 ? -14.812 -3.884 1.062 1.00 88.06 67 PRO A O 1
ATOM 536 N N . THR A 1 68 ? -14.214 -1.910 1.961 1.00 92.00 68 THR A N 1
ATOM 537 C CA . THR A 1 68 ? -12.924 -1.780 1.268 1.00 92.00 68 THR A CA 1
ATOM 538 C C . THR A 1 68 ? -11.741 -2.191 2.148 1.00 92.00 68 THR A C 1
ATOM 540 O O . THR A 1 68 ? -11.856 -2.361 3.364 1.00 92.00 68 THR A O 1
ATOM 543 N N . ILE A 1 69 ? -10.572 -2.363 1.528 1.00 92.62 69 ILE A N 1
ATOM 544 C CA . ILE A 1 69 ? -9.284 -2.513 2.225 1.00 92.62 69 ILE A CA 1
ATOM 545 C C . ILE A 1 69 ? -8.828 -1.140 2.774 1.00 92.62 69 ILE A C 1
ATOM 547 O O . ILE A 1 69 ? -9.420 -0.101 2.483 1.00 92.62 69 ILE A O 1
ATOM 551 N N . THR A 1 70 ? -7.769 -1.127 3.584 1.00 91.50 70 THR A N 1
ATOM 552 C CA . THR A 1 70 ? -7.101 0.090 4.059 1.00 91.50 70 THR A CA 1
ATOM 553 C C . THR A 1 70 ? -6.564 0.953 2.914 1.00 91.50 70 THR A C 1
ATOM 555 O O . THR A 1 70 ? -5.982 0.448 1.953 1.00 91.50 70 THR A O 1
ATOM 558 N N . GLU A 1 71 ? -6.665 2.272 3.075 1.00 90.88 71 GLU A N 1
ATOM 559 C CA . GLU A 1 71 ? -6.211 3.285 2.110 1.00 90.88 71 GLU A CA 1
ATOM 560 C C . GLU A 1 71 ? -4.762 3.084 1.651 1.00 90.88 71 GLU A C 1
ATOM 562 O O . GLU A 1 71 ? -4.476 3.070 0.456 1.00 90.88 71 GLU A O 1
ATOM 567 N N . LYS A 1 72 ? -3.852 2.782 2.584 1.00 91.69 72 LYS A N 1
ATOM 568 C CA . LYS A 1 72 ? -2.442 2.494 2.269 1.00 91.69 72 LYS A CA 1
ATOM 569 C C . LYS A 1 72 ? -2.271 1.306 1.317 1.00 91.69 72 LYS A C 1
ATOM 571 O O . LYS A 1 72 ? -1.369 1.306 0.482 1.00 91.69 72 LYS A O 1
ATOM 576 N N . SER A 1 73 ? -3.107 0.274 1.447 1.00 92.75 73 SER A N 1
ATOM 577 C CA . SER A 1 73 ? -3.057 -0.887 0.553 1.00 92.75 73 SER A CA 1
ATOM 578 C C . SER A 1 73 ? -3.601 -0.559 -0.833 1.00 92.75 73 SER A C 1
ATOM 580 O O . SER A 1 73 ? -3.138 -1.143 -1.810 1.00 92.75 73 SER A O 1
ATOM 582 N N . ILE A 1 74 ? -4.579 0.342 -0.915 1.00 92.88 74 ILE A N 1
ATOM 583 C CA . ILE A 1 74 ? -5.147 0.820 -2.178 1.00 92.88 74 ILE A CA 1
ATOM 584 C C . ILE A 1 74 ? -4.093 1.640 -2.912 1.00 92.88 74 ILE A C 1
ATOM 586 O O . ILE A 1 74 ? -3.784 1.326 -4.056 1.00 92.88 74 ILE A O 1
ATOM 590 N N . GLY A 1 75 ? -3.457 2.592 -2.222 1.00 92.25 75 GLY A N 1
ATOM 591 C CA . GLY A 1 75 ? -2.346 3.367 -2.772 1.00 92.25 75 GLY A CA 1
ATOM 592 C C . GLY A 1 75 ? -1.221 2.473 -3.299 1.00 92.25 75 GLY A C 1
ATOM 593 O O . GLY A 1 75 ? -0.745 2.683 -4.409 1.00 92.25 75 GLY A O 1
ATOM 594 N N . ARG A 1 76 ? -0.860 1.399 -2.578 1.00 93.19 76 ARG A N 1
ATOM 595 C CA . ARG A 1 76 ? 0.121 0.417 -3.075 1.00 93.19 76 ARG A CA 1
ATOM 596 C C . ARG A 1 76 ? -0.320 -0.237 -4.388 1.00 93.19 76 ARG A C 1
ATOM 598 O O . ARG A 1 76 ? 0.470 -0.268 -5.321 1.00 93.19 76 ARG A O 1
ATOM 605 N N . LYS A 1 77 ? -1.578 -0.681 -4.492 1.00 93.56 77 LYS A N 1
ATOM 606 C CA . LYS A 1 77 ? -2.122 -1.249 -5.739 1.00 93.56 77 LYS A CA 1
ATOM 607 C C . LYS A 1 77 ? -2.084 -0.247 -6.900 1.00 93.56 77 LYS A C 1
ATOM 609 O O . LYS A 1 77 ? -1.783 -0.642 -8.020 1.00 93.56 77 LYS A O 1
ATOM 614 N N . VAL A 1 78 ? -2.366 1.033 -6.645 1.00 93.19 78 VAL A N 1
ATOM 615 C CA . VAL A 1 78 ? -2.261 2.099 -7.663 1.00 93.19 78 VAL A CA 1
ATOM 616 C C . VAL A 1 78 ? -0.813 2.256 -8.133 1.00 93.19 78 VAL A C 1
ATOM 618 O O . VAL A 1 78 ? -0.557 2.324 -9.334 1.00 93.19 78 VAL A O 1
ATOM 621 N N . VAL A 1 79 ? 0.146 2.254 -7.203 1.00 93.06 79 VAL A N 1
ATOM 622 C CA . VAL A 1 79 ? 1.578 2.312 -7.534 1.00 93.06 79 VAL A CA 1
ATOM 623 C C . VAL A 1 79 ? 2.007 1.088 -8.346 1.00 93.06 79 VAL A C 1
ATOM 625 O O . VAL A 1 79 ? 2.711 1.248 -9.341 1.00 93.06 79 VAL A O 1
ATOM 628 N N . ASP A 1 80 ? 1.555 -0.111 -7.981 1.00 92.81 80 ASP A N 1
ATOM 629 C CA . ASP A 1 80 ? 1.864 -1.342 -8.716 1.00 92.81 80 ASP A CA 1
ATOM 630 C C . ASP A 1 80 ? 1.324 -1.282 -10.158 1.00 92.81 80 ASP A C 1
ATOM 632 O O . ASP A 1 80 ? 2.061 -1.578 -11.102 1.00 92.81 80 ASP A O 1
ATOM 636 N N . LEU A 1 81 ? 0.083 -0.808 -10.355 1.00 91.81 81 LEU A N 1
ATOM 637 C CA . LEU A 1 81 ? -0.484 -0.559 -11.690 1.00 91.81 81 LEU A CA 1
ATOM 638 C C . LEU A 1 81 ? 0.364 0.425 -12.504 1.00 91.81 81 LEU A C 1
ATOM 640 O O . LEU A 1 81 ? 0.670 0.175 -13.672 1.00 91.81 81 LEU A O 1
ATOM 644 N N . PHE A 1 82 ? 0.785 1.529 -11.885 1.00 90.69 82 PHE A N 1
ATOM 645 C CA . PHE A 1 82 ? 1.637 2.518 -12.536 1.00 90.69 82 PHE A CA 1
ATOM 646 C C . PHE A 1 82 ? 3.012 1.944 -12.917 1.00 90.69 82 PHE A C 1
ATOM 648 O O . PHE A 1 82 ? 3.529 2.232 -13.999 1.00 90.69 82 PHE A O 1
ATOM 655 N N . LEU A 1 83 ? 3.612 1.109 -12.064 1.00 90.81 83 LEU A N 1
ATOM 656 C CA . LEU A 1 83 ? 4.891 0.457 -12.351 1.00 90.81 83 LEU A CA 1
ATOM 657 C C . LEU A 1 83 ? 4.785 -0.542 -13.507 1.00 90.81 83 LEU A C 1
ATOM 659 O O . LEU A 1 83 ? 5.702 -0.591 -14.331 1.00 90.81 83 LEU A O 1
ATOM 663 N N . MET A 1 84 ? 3.678 -1.284 -13.607 1.00 88.62 84 MET A N 1
ATOM 664 C CA . MET A 1 84 ? 3.417 -2.173 -14.745 1.00 88.62 84 MET A CA 1
ATOM 665 C C . MET A 1 84 ? 3.343 -1.385 -16.055 1.00 88.62 84 MET A C 1
ATOM 667 O O . MET A 1 84 ? 4.082 -1.692 -16.994 1.00 88.62 84 MET A O 1
ATOM 671 N N . TRP A 1 85 ? 2.564 -0.300 -16.088 1.00 90.06 85 TRP A N 1
ATOM 672 C CA . TRP A 1 85 ? 2.512 0.592 -17.250 1.00 90.06 85 TRP A CA 1
ATOM 673 C C . TRP A 1 85 ? 3.886 1.187 -17.591 1.00 90.06 85 TRP A C 1
ATOM 675 O O . TRP A 1 85 ? 4.316 1.176 -18.746 1.00 90.06 85 TRP A O 1
ATOM 685 N N . LYS A 1 86 ? 4.632 1.659 -16.585 1.00 88.88 86 LYS A N 1
ATOM 686 C CA . LYS A 1 86 ? 5.978 2.219 -16.776 1.00 88.88 86 LYS A CA 1
ATOM 687 C C . LYS A 1 86 ? 6.944 1.180 -17.349 1.00 88.88 86 LYS A C 1
ATOM 689 O O . LYS A 1 86 ? 7.800 1.528 -18.162 1.00 88.88 86 LYS A O 1
ATOM 694 N N . GLY A 1 87 ? 6.823 -0.080 -16.932 1.00 87.56 87 GLY A N 1
ATOM 695 C CA . GLY A 1 87 ? 7.585 -1.205 -17.470 1.00 87.56 87 GLY A CA 1
ATOM 696 C C . GLY A 1 87 ? 7.293 -1.462 -18.948 1.00 87.56 87 GLY A C 1
ATOM 697 O O . GLY A 1 87 ? 8.231 -1.656 -19.720 1.00 87.56 87 GLY A O 1
ATOM 698 N N . LEU A 1 88 ? 6.022 -1.392 -19.353 1.00 86.88 88 LEU A N 1
ATOM 699 C CA . LEU A 1 88 ? 5.615 -1.513 -20.758 1.00 86.88 88 LEU A CA 1
ATOM 700 C C . LEU A 1 88 ? 6.130 -0.340 -21.593 1.00 86.88 88 LEU A C 1
ATOM 702 O O . LEU A 1 88 ? 6.744 -0.554 -22.636 1.00 86.88 88 LEU A O 1
ATOM 706 N N . LYS A 1 89 ? 5.999 0.886 -21.077 1.00 85.19 89 LYS A N 1
ATOM 707 C CA . LYS A 1 89 ? 6.451 2.105 -21.758 1.00 85.19 89 LY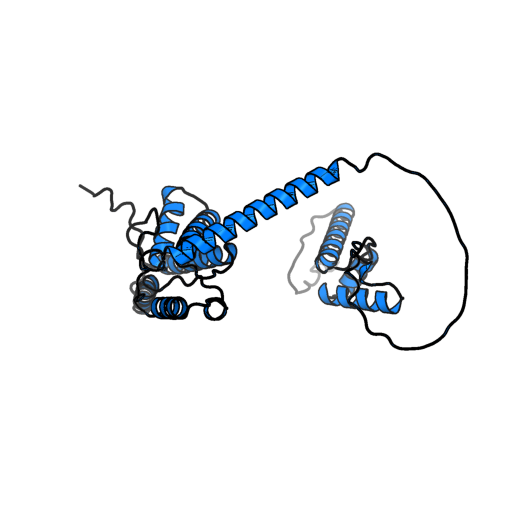S A CA 1
ATOM 708 C C . LYS A 1 89 ? 7.951 2.105 -22.064 1.00 85.19 89 LYS A C 1
ATOM 710 O O . LYS A 1 89 ? 8.365 2.650 -23.083 1.00 85.19 89 LYS A O 1
ATOM 715 N N . LYS A 1 90 ? 8.786 1.482 -21.221 1.00 85.94 90 LYS A N 1
ATOM 716 C CA . LYS A 1 90 ? 10.237 1.366 -21.477 1.00 85.94 90 LYS A CA 1
ATOM 717 C C . LYS A 1 90 ? 10.561 0.653 -22.792 1.00 85.94 90 LYS A C 1
ATOM 719 O O . LYS A 1 90 ? 11.584 0.955 -23.392 1.00 85.94 90 LYS A O 1
ATOM 724 N N . ASN A 1 91 ? 9.704 -0.269 -23.223 1.00 83.00 91 ASN A N 1
ATOM 725 C CA . ASN A 1 91 ? 9.914 -1.092 -24.410 1.00 83.00 91 ASN A CA 1
ATOM 726 C C . ASN A 1 91 ? 8.970 -0.717 -25.563 1.00 83.00 91 ASN A C 1
ATOM 728 O O . ASN A 1 91 ? 8.830 -1.508 -26.490 1.00 83.00 91 ASN A O 1
ATOM 732 N N . TYR A 1 92 ? 8.340 0.467 -25.526 1.00 79.00 92 TYR A N 1
ATOM 733 C CA . TYR A 1 92 ? 7.301 0.847 -26.496 1.00 79.00 92 TYR A CA 1
ATOM 734 C C . TYR A 1 92 ? 7.806 0.899 -27.950 1.00 79.00 92 TYR A C 1
ATOM 736 O O . TYR A 1 92 ? 7.039 0.706 -28.885 1.00 79.00 92 TYR A O 1
ATOM 744 N N . THR A 1 93 ? 9.104 1.145 -28.158 1.00 79.00 93 THR A N 1
ATOM 745 C CA . THR A 1 93 ? 9.720 1.166 -29.495 1.00 79.00 93 THR A CA 1
ATOM 746 C C . THR A 1 93 ? 9.914 -0.233 -30.083 1.00 79.00 93 THR A C 1
ATOM 748 O O . THR A 1 93 ? 10.218 -0.368 -31.267 1.00 79.00 93 THR A O 1
ATOM 751 N N . ARG A 1 94 ? 9.775 -1.290 -29.272 1.00 81.44 94 ARG A N 1
ATOM 752 C CA . ARG A 1 94 ? 10.102 -2.661 -29.658 1.00 81.44 94 ARG A CA 1
ATOM 753 C C . ARG A 1 94 ? 8.889 -3.370 -30.260 1.00 81.44 94 ARG A C 1
ATOM 755 O O . ARG A 1 94 ? 8.046 -3.900 -29.547 1.00 81.44 94 ARG A O 1
ATOM 762 N N . THR A 1 95 ? 8.872 -3.517 -31.578 1.00 79.25 95 THR A N 1
ATOM 763 C CA . THR A 1 95 ? 7.806 -4.177 -32.359 1.00 79.25 95 THR A CA 1
ATOM 764 C C . THR A 1 95 ? 7.888 -5.713 -32.369 1.00 79.25 95 THR A C 1
ATOM 766 O O . THR A 1 95 ? 7.606 -6.366 -33.368 1.00 79.25 95 THR A O 1
ATOM 769 N N . THR A 1 96 ? 8.284 -6.331 -31.254 1.00 87.25 96 THR A N 1
ATOM 770 C CA . THR A 1 96 ? 8.286 -7.802 -31.120 1.00 87.25 96 THR A CA 1
ATOM 771 C C . THR A 1 96 ? 6.886 -8.329 -30.812 1.00 87.25 96 THR A C 1
ATOM 773 O O . THR A 1 96 ? 6.199 -7.747 -29.974 1.00 87.25 96 THR A O 1
ATOM 776 N N . ASP A 1 97 ? 6.506 -9.492 -31.347 1.00 85.94 97 ASP A N 1
ATOM 777 C CA . ASP A 1 97 ? 5.203 -10.125 -31.057 1.00 85.94 97 ASP A CA 1
ATOM 778 C C . ASP A 1 97 ? 4.953 -10.352 -29.561 1.00 85.94 97 ASP A C 1
ATOM 780 O O . ASP A 1 97 ? 3.837 -10.205 -29.071 1.00 85.94 97 ASP A O 1
ATOM 784 N N . THR A 1 98 ? 6.005 -10.656 -28.799 1.00 86.38 98 THR A N 1
ATOM 785 C CA . THR A 1 98 ? 5.913 -10.801 -27.337 1.00 86.38 98 THR A CA 1
ATOM 786 C C . THR A 1 98 ? 5.555 -9.497 -26.628 1.00 86.38 98 THR A C 1
ATOM 788 O O . THR A 1 98 ? 4.920 -9.537 -25.581 1.00 86.38 98 THR A O 1
ATOM 791 N N . GLN A 1 99 ? 5.962 -8.352 -27.177 1.00 85.38 99 GLN A N 1
ATOM 792 C CA . GLN A 1 99 ? 5.631 -7.032 -26.644 1.00 85.38 99 GLN A CA 1
ATOM 793 C C . GLN A 1 99 ? 4.199 -6.646 -27.022 1.00 85.38 99 GLN A C 1
ATOM 795 O O . GLN A 1 99 ? 3.451 -6.233 -26.144 1.00 85.38 99 GLN A O 1
ATOM 800 N N . ARG A 1 100 ? 3.782 -6.892 -28.271 1.00 85.56 100 ARG A N 1
ATOM 801 C CA . ARG A 1 100 ? 2.396 -6.655 -28.711 1.00 85.56 100 ARG A CA 1
ATOM 802 C C . ARG A 1 100 ? 1.385 -7.436 -27.878 1.00 85.56 100 ARG A C 1
ATOM 804 O O . ARG A 1 100 ? 0.418 -6.855 -27.413 1.00 85.56 100 ARG A O 1
ATOM 811 N N . LYS A 1 101 ? 1.659 -8.717 -27.602 1.00 88.75 101 LYS A N 1
ATOM 812 C CA . LYS A 1 101 ? 0.814 -9.527 -26.710 1.00 88.75 101 LYS A CA 1
ATOM 813 C C . LYS A 1 101 ? 0.734 -8.949 -25.298 1.00 88.75 101 LYS A C 1
ATOM 815 O O . LYS A 1 101 ? -0.324 -8.997 -24.696 1.00 88.75 101 LYS A O 1
ATOM 820 N N . LYS A 1 102 ? 1.833 -8.399 -24.768 1.00 87.19 102 LYS A N 1
ATOM 821 C CA . LYS A 1 102 ? 1.838 -7.759 -23.442 1.00 87.19 102 LYS A CA 1
ATOM 822 C C . LYS A 1 102 ? 1.024 -6.468 -23.420 1.00 87.19 102 LYS A C 1
ATOM 824 O O . LYS A 1 102 ? 0.344 -6.205 -22.435 1.00 87.19 102 LYS A O 1
ATOM 829 N N . GLU A 1 103 ? 1.113 -5.674 -24.481 1.00 87.69 103 GLU A N 1
ATOM 830 C CA . GLU A 1 103 ? 0.323 -4.451 -24.648 1.00 87.69 103 GLU A CA 1
ATOM 831 C C . GLU A 1 103 ? -1.165 -4.776 -24.778 1.00 87.69 103 GLU A C 1
ATOM 833 O O . GLU A 1 103 ? -1.967 -4.180 -24.072 1.00 87.69 103 GLU A O 1
ATOM 838 N N . GLU A 1 104 ? -1.517 -5.784 -25.576 1.00 87.62 104 GLU A N 1
ATOM 839 C CA . GLU A 1 104 ? -2.889 -6.277 -25.730 1.00 87.62 104 GLU A CA 1
ATOM 840 C C . GLU A 1 104 ? -3.453 -6.804 -24.403 1.00 87.62 104 GLU A C 1
ATOM 842 O O . GLU A 1 104 ? -4.497 -6.340 -23.957 1.00 87.62 104 GLU A O 1
ATOM 847 N N . THR A 1 105 ? -2.714 -7.664 -23.689 1.00 88.88 105 THR A N 1
ATOM 848 C CA . THR A 1 105 ? -3.145 -8.134 -22.360 1.00 88.88 105 THR A CA 1
ATOM 849 C C . THR A 1 105 ? -3.296 -6.992 -21.363 1.00 88.88 105 THR A C 1
ATOM 851 O O . THR A 1 105 ? -4.169 -7.038 -20.505 1.00 88.88 105 THR A O 1
ATOM 854 N N . PHE A 1 106 ? -2.454 -5.960 -21.461 1.00 88.75 106 PHE A N 1
ATOM 855 C CA . PHE A 1 106 ? -2.558 -4.803 -20.585 1.00 88.75 106 PHE A CA 1
ATOM 856 C C . PHE A 1 106 ? -3.793 -3.967 -20.919 1.00 88.75 106 PHE A C 1
ATOM 858 O O . PHE A 1 106 ? -4.502 -3.580 -19.999 1.00 88.75 106 PHE A O 1
ATOM 865 N N . CYS A 1 107 ? -4.082 -3.728 -22.202 1.00 86.38 107 CYS A N 1
ATOM 866 C CA . CYS A 1 107 ? -5.311 -3.069 -22.645 1.00 86.38 107 CYS A CA 1
ATOM 867 C C . CYS A 1 107 ? -6.562 -3.808 -22.161 1.00 86.38 107 CYS A C 1
ATOM 869 O O . CYS A 1 107 ? -7.448 -3.170 -21.600 1.00 86.38 107 CYS A O 1
ATOM 871 N N . ASP A 1 108 ? -6.594 -5.135 -22.284 1.00 87.50 108 ASP A N 1
ATOM 872 C CA . ASP A 1 108 ? -7.701 -5.950 -21.774 1.00 87.50 108 ASP A CA 1
ATOM 873 C C . ASP A 1 108 ? -7.854 -5.797 -20.251 1.00 87.50 108 ASP A C 1
ATOM 875 O O . ASP A 1 108 ? -8.954 -5.606 -19.734 1.00 87.50 108 ASP A O 1
ATOM 879 N N . GLU A 1 109 ? -6.740 -5.821 -19.513 1.00 89.19 109 GLU A N 1
ATOM 880 C CA . GLU A 1 109 ? -6.742 -5.616 -18.063 1.00 89.19 109 GLU A CA 1
ATOM 881 C C . GLU A 1 109 ? -7.153 -4.193 -17.654 1.00 89.19 109 GLU A C 1
ATOM 883 O O . GLU A 1 109 ? -7.632 -3.996 -16.534 1.00 89.19 109 GLU A O 1
ATOM 888 N N . LEU A 1 110 ? -6.973 -3.180 -18.510 1.00 87.62 110 LEU A N 1
ATOM 889 C CA . LEU A 1 110 ? -7.402 -1.812 -18.203 1.00 87.6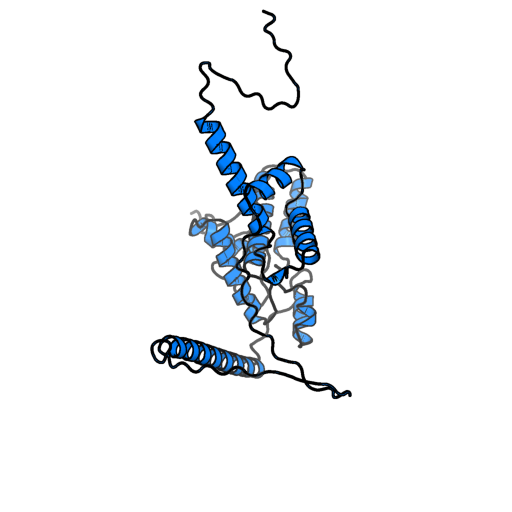2 110 LEU A CA 1
ATOM 890 C C . LEU A 1 110 ? -8.920 -1.710 -18.073 1.00 87.62 110 LEU A C 1
ATOM 892 O O . LEU A 1 110 ? -9.386 -0.891 -17.281 1.00 87.62 110 LEU A O 1
ATOM 896 N N . GLU A 1 111 ? -9.673 -2.531 -18.804 1.00 87.00 111 GLU A N 1
ATOM 897 C CA . GLU A 1 111 ? -11.136 -2.567 -18.744 1.00 87.00 111 GLU A CA 1
ATOM 898 C C . GLU A 1 111 ? -11.667 -3.330 -17.524 1.00 87.00 111 GLU A C 1
ATOM 900 O O . GLU A 1 111 ? -12.827 -3.143 -17.132 1.00 87.00 111 GLU A O 1
ATOM 905 N N . ASP A 1 112 ? -10.822 -4.148 -16.893 1.00 90.56 112 ASP A N 1
ATOM 906 C CA . ASP A 1 112 ? -11.172 -4.930 -15.715 1.00 90.56 112 ASP A CA 1
ATOM 907 C C . ASP A 1 112 ? -11.369 -4.058 -14.464 1.00 90.56 112 ASP A C 1
ATOM 909 O O . ASP A 1 112 ? -10.857 -2.940 -14.312 1.00 90.56 112 ASP A O 1
ATOM 913 N N . LEU A 1 113 ? -12.113 -4.616 -13.507 1.00 91.88 113 LEU A N 1
ATOM 914 C CA . LEU A 1 113 ? -12.370 -4.001 -12.211 1.00 91.88 113 LEU A CA 1
ATOM 915 C C . LEU A 1 113 ? -11.067 -3.744 -11.440 1.00 91.88 113 LEU A C 1
ATOM 917 O O . LEU A 1 113 ? -10.253 -4.648 -11.213 1.00 91.88 113 LEU A O 1
ATOM 921 N N . PHE A 1 114 ? -10.919 -2.526 -10.919 1.00 91.88 114 PHE A N 1
ATOM 922 C CA . PHE A 1 114 ? -9.930 -2.258 -9.883 1.00 91.88 114 PHE A CA 1
ATOM 923 C C . PHE A 1 114 ? -10.458 -2.749 -8.529 1.00 91.88 114 PHE A C 1
ATOM 925 O O . PHE A 1 114 ? -11.060 -1.991 -7.771 1.00 91.88 114 PHE A O 1
ATOM 932 N N . ASP A 1 115 ? -10.282 -4.044 -8.239 1.00 90.94 115 ASP A N 1
ATOM 933 C CA . ASP A 1 115 ? -10.872 -4.664 -7.047 1.00 90.94 115 ASP A CA 1
ATOM 934 C C . ASP A 1 115 ? -10.175 -4.209 -5.753 1.00 90.94 115 ASP A C 1
ATOM 936 O O . ASP A 1 115 ? -9.013 -4.535 -5.463 1.00 90.94 115 ASP A O 1
ATOM 940 N N . VAL A 1 116 ? -10.930 -3.460 -4.954 1.00 92.62 116 VAL A N 1
ATOM 941 C CA . VAL A 1 116 ? -10.537 -2.895 -3.661 1.00 92.62 116 VAL A CA 1
ATOM 942 C C . VAL A 1 116 ? -11.398 -3.454 -2.516 1.00 92.62 116 VAL A C 1
ATOM 944 O O . VAL A 1 116 ? -11.247 -3.056 -1.356 1.00 92.62 116 VAL A O 1
ATOM 947 N N . ALA A 1 117 ? -12.264 -4.429 -2.802 1.00 91.00 117 ALA A N 1
ATOM 948 C CA . ALA A 1 117 ? -13.096 -5.060 -1.794 1.00 91.00 117 ALA A CA 1
ATOM 949 C C . ALA A 1 117 ? -12.241 -5.725 -0.705 1.00 91.00 117 ALA A C 1
ATOM 951 O O . ALA A 1 117 ? -11.191 -6.323 -0.957 1.00 91.00 117 ALA A O 1
ATOM 952 N N . HIS A 1 118 ? -12.717 -5.654 0.534 1.00 91.88 118 HIS A N 1
ATOM 953 C CA . HIS A 1 118 ? -12.121 -6.357 1.659 1.00 91.88 118 HIS A CA 1
ATOM 954 C C . HIS A 1 118 ? -12.086 -7.879 1.380 1.00 91.88 118 HIS A C 1
ATOM 956 O O . HIS A 1 118 ? -13.044 -8.409 0.815 1.00 91.88 118 HIS A O 1
ATOM 962 N N . PRO A 1 119 ? -11.066 -8.642 1.827 1.00 89.06 119 PRO A N 1
ATOM 963 C CA . PRO A 1 119 ? -10.990 -10.090 1.570 1.00 89.06 119 PRO A CA 1
ATOM 964 C C . PRO A 1 119 ? -12.221 -10.872 2.051 1.00 89.06 119 PRO A C 1
ATOM 966 O O . PRO A 1 119 ? -12.626 -11.863 1.454 1.00 89.06 119 PRO A O 1
ATOM 969 N N . LYS A 1 120 ? -12.852 -10.388 3.127 1.00 88.50 120 LYS A N 1
ATOM 970 C CA . LYS A 1 120 ? -14.102 -10.930 3.686 1.00 88.50 120 LYS A CA 1
ATOM 971 C C . LYS A 1 120 ? -15.365 -10.186 3.222 1.00 88.50 120 LYS A C 1
ATOM 973 O O . LYS A 1 120 ? -16.409 -10.344 3.844 1.00 88.50 120 LYS A O 1
ATOM 978 N N . ALA A 1 121 ? -15.304 -9.373 2.165 1.00 86.81 121 ALA A N 1
ATOM 979 C CA . ALA A 1 121 ? -16.435 -8.555 1.711 1.00 86.81 121 ALA A CA 1
ATOM 980 C C . ALA A 1 121 ? -17.691 -9.396 1.433 1.00 86.81 121 ALA A C 1
ATOM 982 O O . ALA A 1 121 ? -18.769 -9.040 1.891 1.00 86.81 121 ALA A O 1
ATOM 983 N N . MET A 1 122 ? -17.547 -10.570 0.806 1.00 86.06 122 MET A N 1
ATOM 984 C CA . MET A 1 122 ? -18.676 -11.477 0.538 1.00 86.06 122 MET A CA 1
ATOM 985 C C . MET A 1 122 ? -19.379 -11.977 1.809 1.00 86.06 122 MET A C 1
ATOM 987 O O . MET A 1 122 ? -20.562 -12.289 1.767 1.00 86.06 122 MET A O 1
ATOM 991 N N . GLN A 1 123 ? -18.664 -12.062 2.934 1.00 86.88 123 GLN A N 1
ATOM 992 C CA . GLN A 1 123 ? -19.227 -12.470 4.225 1.00 86.88 123 GLN A CA 1
ATOM 993 C C . GLN A 1 123 ? -19.847 -11.278 4.964 1.00 86.88 123 GLN A C 1
ATOM 995 O O . GLN A 1 123 ? -20.883 -11.427 5.604 1.00 86.88 123 GLN A O 1
ATOM 1000 N N . LEU A 1 124 ? -19.219 -10.102 4.859 1.00 84.56 124 LEU A N 1
ATOM 1001 C CA . LEU A 1 124 ? -19.644 -8.868 5.524 1.00 84.56 124 LEU A CA 1
ATOM 1002 C C . LEU A 1 124 ? -20.882 -8.230 4.881 1.00 84.56 124 LEU A C 1
ATOM 1004 O O . LEU A 1 124 ? -21.658 -7.581 5.577 1.00 84.56 124 LEU A O 1
ATOM 1008 N N . LEU A 1 125 ? -21.075 -8.399 3.571 1.00 85.25 125 LEU A N 1
ATOM 1009 C CA . LEU A 1 125 ? -22.278 -7.940 2.880 1.00 85.25 125 LEU A CA 1
ATOM 1010 C C . LEU A 1 125 ? -23.468 -8.784 3.338 1.00 85.25 125 LEU A C 1
ATOM 1012 O O . LEU A 1 125 ? -23.497 -9.979 3.075 1.00 85.25 125 LEU A O 1
ATOM 1016 N N . THR A 1 126 ? -24.452 -8.202 4.017 1.00 84.81 126 THR A N 1
ATOM 1017 C CA . THR A 1 126 ? -25.654 -8.938 4.458 1.00 84.81 126 THR A CA 1
ATOM 1018 C C . THR A 1 126 ? -26.650 -9.154 3.313 1.00 84.81 126 THR A C 1
ATOM 1020 O O . THR A 1 126 ? -27.375 -10.146 3.292 1.00 84.81 126 THR A O 1
ATOM 1023 N N . ILE A 1 127 ? -26.668 -8.230 2.352 1.00 85.00 127 ILE A N 1
ATOM 1024 C CA . ILE A 1 127 ? -27.620 -8.170 1.239 1.00 85.00 127 ILE A CA 1
ATOM 1025 C C . ILE A 1 127 ? -27.143 -9.090 0.104 1.00 85.00 127 ILE A C 1
ATOM 1027 O O . ILE A 1 127 ? -25.963 -9.086 -0.257 1.00 85.00 127 ILE A O 1
ATOM 1031 N N . LYS A 1 128 ? -28.046 -9.912 -0.448 1.00 85.25 128 LYS A N 1
ATOM 1032 C CA . LYS A 1 128 ? -27.709 -10.882 -1.508 1.00 85.25 128 LYS A CA 1
ATOM 1033 C C . LYS A 1 128 ? -27.460 -10.184 -2.845 1.00 85.25 128 LYS A C 1
ATOM 1035 O O . LYS A 1 128 ? -26.576 -10.595 -3.591 1.00 85.25 128 LYS A O 1
ATOM 1040 N N . GLU A 1 129 ? -28.199 -9.117 -3.105 1.00 84.12 129 GLU A N 1
ATOM 1041 C CA . GLU A 1 129 ? -28.109 -8.268 -4.286 1.00 84.12 129 GLU A CA 1
ATOM 1042 C C . GLU A 1 129 ? -26.734 -7.592 -4.371 1.00 84.12 129 GLU A C 1
ATOM 1044 O O . GLU A 1 129 ? -26.096 -7.657 -5.415 1.00 84.12 129 GLU A O 1
ATOM 1049 N N . ASP A 1 130 ? -26.213 -7.057 -3.261 1.00 85.56 130 ASP A N 1
ATOM 1050 C CA . ASP A 1 130 ? -24.883 -6.428 -3.217 1.00 85.56 130 ASP A CA 1
ATOM 1051 C C . ASP A 1 130 ? -23.756 -7.446 -3.459 1.00 85.56 130 ASP A C 1
ATOM 1053 O O . ASP A 1 130 ? -22.757 -7.149 -4.118 1.00 85.56 130 ASP A O 1
ATOM 1057 N N . ARG A 1 131 ? -23.919 -8.682 -2.960 1.00 87.00 131 ARG A N 1
ATOM 1058 C CA . ARG A 1 131 ? -22.986 -9.788 -3.241 1.00 87.00 131 ARG A CA 1
ATOM 1059 C C . ARG A 1 131 ? -23.007 -10.167 -4.720 1.00 87.00 131 ARG A C 1
ATOM 1061 O O . ARG A 1 131 ? -21.945 -10.374 -5.303 1.00 87.00 131 ARG A O 1
ATOM 1068 N N . ALA A 1 132 ? -24.198 -10.266 -5.311 1.00 88.25 132 ALA A N 1
ATOM 1069 C CA . ALA A 1 132 ? -24.367 -10.560 -6.730 1.00 88.25 132 ALA A CA 1
ATOM 1070 C C . ALA A 1 132 ? -23.822 -9.422 -7.605 1.00 88.25 132 ALA A C 1
ATOM 1072 O O . ALA A 1 132 ? -23.163 -9.688 -8.604 1.00 88.25 132 ALA A O 1
ATOM 1073 N N . PHE A 1 133 ? -24.013 -8.169 -7.188 1.00 88.62 133 PHE A N 1
ATOM 1074 C CA . PHE A 1 133 ? -23.450 -6.995 -7.845 1.00 88.62 133 PHE A CA 1
ATOM 1075 C C . PHE A 1 133 ? -21.920 -7.031 -7.840 1.00 88.62 133 PHE A C 1
ATOM 1077 O O . PHE A 1 133 ? -21.310 -6.929 -8.900 1.00 88.62 133 PHE A O 1
ATOM 1084 N N . LEU A 1 134 ? -21.283 -7.257 -6.684 1.00 89.31 134 LEU A N 1
ATOM 1085 C CA . LEU A 1 134 ? -19.822 -7.366 -6.612 1.00 89.31 134 LEU A CA 1
ATOM 1086 C C . LEU A 1 134 ? -19.290 -8.535 -7.458 1.00 89.31 134 LEU A C 1
ATOM 1088 O O . LEU A 1 134 ? -18.240 -8.406 -8.084 1.00 89.31 134 LEU A O 1
ATOM 1092 N N . ALA A 1 135 ? -20.004 -9.664 -7.504 1.00 89.50 135 ALA A N 1
ATOM 1093 C CA . ALA A 1 135 ? -19.641 -10.789 -8.363 1.00 89.50 135 ALA A CA 1
ATOM 1094 C C . ALA A 1 135 ? -19.745 -10.431 -9.857 1.00 89.50 135 ALA A C 1
ATOM 1096 O O . ALA A 1 135 ? -18.795 -10.669 -10.595 1.00 89.50 135 ALA A O 1
ATOM 1097 N N . ALA A 1 136 ? -20.835 -9.788 -10.281 1.00 88.56 136 ALA A N 1
ATOM 1098 C CA . ALA A 1 136 ? -21.037 -9.355 -11.665 1.00 88.56 136 ALA A CA 1
ATOM 1099 C C . ALA A 1 136 ? -20.019 -8.287 -12.106 1.00 88.56 136 ALA A C 1
ATOM 1101 O O . ALA A 1 136 ? -19.565 -8.293 -13.249 1.00 88.56 136 ALA A O 1
ATOM 1102 N N . GLN A 1 137 ? -19.595 -7.408 -11.190 1.00 88.69 137 GLN A N 1
ATOM 1103 C CA . GLN A 1 137 ? -18.546 -6.419 -11.455 1.00 88.69 137 GLN A CA 1
ATOM 1104 C C . GLN A 1 137 ? -17.154 -7.047 -11.618 1.00 88.69 137 GLN A C 1
ATOM 1106 O O . GLN A 1 137 ? -16.312 -6.459 -12.289 1.00 88.69 137 GLN A O 1
ATOM 1111 N N . ARG A 1 138 ? -16.892 -8.211 -11.007 1.00 89.62 138 ARG A N 1
ATOM 1112 C CA . ARG A 1 138 ? -15.610 -8.932 -11.129 1.00 89.62 138 ARG A CA 1
ATOM 1113 C C . ARG A 1 138 ? -15.463 -9.699 -12.439 1.00 89.62 138 ARG A C 1
ATOM 1115 O O . ARG A 1 138 ? -14.351 -10.089 -12.781 1.00 89.62 138 ARG A O 1
ATOM 1122 N N . GLU A 1 139 ? -16.560 -9.959 -13.136 1.00 88.56 139 GLU A N 1
ATOM 1123 C CA . GLU A 1 139 ? -16.521 -10.581 -14.455 1.00 88.56 139 GLU A CA 1
ATOM 1124 C C . GLU A 1 139 ? -16.004 -9.597 -15.514 1.00 88.56 139 GLU A C 1
ATOM 1126 O O . GLU A 1 139 ? -16.148 -8.377 -15.378 1.00 88.56 139 GLU A O 1
ATOM 1131 N N . LYS A 1 140 ? -15.432 -10.135 -16.600 1.00 82.62 140 LYS A N 1
ATOM 1132 C CA . LYS A 1 140 ? -14.971 -9.327 -17.736 1.00 82.62 140 LYS A CA 1
ATOM 1133 C C . LYS A 1 140 ? -16.109 -8.448 -18.264 1.00 82.62 140 LYS A C 1
ATOM 1135 O O . LYS A 1 140 ? -17.230 -8.920 -18.459 1.00 82.62 140 LYS A O 1
ATOM 1140 N N . GLY A 1 141 ? -15.814 -7.166 -18.478 1.00 77.62 141 GLY A N 1
ATOM 1141 C CA . GLY A 1 141 ? -16.790 -6.172 -18.932 1.00 77.62 141 GLY A CA 1
ATOM 1142 C C . GLY A 1 141 ? -17.631 -5.519 -17.825 1.00 77.62 141 GLY A C 1
ATOM 1143 O O . GLY A 1 141 ? -18.572 -4.798 -18.152 1.00 77.62 141 GLY A O 1
ATOM 1144 N N . ARG A 1 142 ? -17.315 -5.749 -16.534 1.00 84.31 142 ARG A N 1
ATOM 1145 C CA . ARG A 1 142 ? -17.906 -5.051 -15.368 1.00 84.31 142 ARG A CA 1
ATOM 1146 C C . ARG A 1 142 ? -19.437 -4.971 -15.440 1.00 84.31 142 ARG A C 1
ATOM 1148 O O . ARG A 1 142 ? -20.038 -3.892 -15.423 1.00 84.31 142 ARG A O 1
ATOM 1155 N N . ARG A 1 143 ? -20.091 -6.132 -15.543 1.00 78.00 143 ARG A N 1
ATOM 1156 C CA . ARG A 1 143 ? -21.547 -6.207 -15.727 1.00 78.00 143 ARG A CA 1
ATOM 1157 C C . ARG A 1 143 ? -22.286 -5.703 -14.490 1.00 78.00 143 ARG A C 1
ATOM 1159 O O . ARG A 1 143 ? -21.969 -6.062 -13.358 1.00 78.00 143 ARG A O 1
ATOM 1166 N N . GLY A 1 144 ? -23.311 -4.888 -14.714 1.00 75.12 144 GLY A N 1
ATOM 1167 C CA . GLY A 1 144 ? -24.105 -4.270 -13.652 1.00 75.12 144 GLY A CA 1
ATOM 1168 C C . GLY A 1 144 ? -23.791 -2.789 -13.470 1.00 75.12 144 GLY A C 1
ATOM 1169 O O . GLY A 1 144 ? -22.735 -2.299 -13.857 1.00 75.12 144 GLY A O 1
ATOM 1170 N N . VAL A 1 145 ? -24.759 -2.063 -12.922 1.00 79.88 145 VAL A N 1
ATOM 1171 C CA . VAL A 1 145 ? -24.703 -0.617 -12.711 1.00 79.88 145 VAL A CA 1
ATOM 1172 C C . VAL A 1 145 ? -25.331 -0.329 -11.350 1.00 79.88 145 VAL A C 1
ATOM 1174 O O . VAL A 1 145 ? -26.347 -0.931 -11.002 1.00 79.88 145 VAL A O 1
ATOM 1177 N N . MET A 1 146 ? -24.734 0.567 -10.568 1.00 76.25 146 MET A N 1
ATOM 1178 C CA . MET A 1 146 ? -25.315 1.068 -9.327 1.00 76.25 146 MET A CA 1
ATOM 1179 C C . MET A 1 146 ? -26.630 1.788 -9.655 1.00 76.25 146 MET A C 1
ATOM 1181 O O . MET A 1 146 ? -26.632 2.842 -10.291 1.00 76.25 146 MET A O 1
ATOM 1185 N N . ALA A 1 147 ? -27.754 1.203 -9.244 1.00 64.12 147 ALA A N 1
ATOM 1186 C CA . ALA A 1 147 ? -29.064 1.841 -9.329 1.00 64.12 147 ALA A CA 1
ATOM 1187 C C . ALA A 1 147 ? -29.222 2.920 -8.236 1.00 64.12 147 ALA A C 1
ATOM 1189 O O . ALA A 1 147 ? -28.420 3.009 -7.306 1.00 64.12 147 ALA A O 1
ATOM 1190 N N . GLY A 1 148 ? -30.254 3.761 -8.359 1.00 59.88 148 GLY A N 1
ATOM 1191 C CA . GLY A 1 148 ? -30.505 4.885 -7.451 1.00 59.88 148 GLY A CA 1
ATOM 1192 C C . GLY A 1 148 ? -30.520 4.510 -5.961 1.00 59.88 148 GLY A C 1
ATOM 1193 O O . GLY A 1 148 ? -30.848 3.391 -5.574 1.00 59.88 148 GLY A O 1
ATOM 1194 N N . VAL A 1 149 ? -30.174 5.478 -5.108 1.00 57.97 149 VAL A N 1
ATOM 1195 C CA . VAL A 1 149 ? -30.035 5.280 -3.657 1.00 57.97 149 VAL A CA 1
ATOM 1196 C C . VAL A 1 149 ? -31.367 4.861 -3.023 1.00 57.97 149 VAL A C 1
ATOM 1198 O O . VAL A 1 149 ? -32.326 5.635 -3.013 1.00 57.97 149 VAL A O 1
ATOM 1201 N N . ASP A 1 150 ? -31.410 3.675 -2.408 1.00 57.91 150 ASP A N 1
ATOM 1202 C CA . ASP A 1 150 ? -32.562 3.243 -1.611 1.00 57.91 150 ASP A CA 1
ATOM 1203 C C . ASP A 1 150 ? -32.715 4.132 -0.360 1.00 57.91 150 ASP A C 1
ATOM 1205 O O . ASP A 1 150 ? -31.900 4.105 0.579 1.00 57.91 150 ASP A O 1
ATOM 1209 N N . LYS A 1 151 ? -33.776 4.951 -0.362 1.00 61.69 151 LYS A N 1
ATOM 1210 C CA . LYS A 1 151 ? -34.072 5.971 0.657 1.00 61.69 151 LYS A CA 1
ATOM 1211 C C . LYS A 1 151 ? -34.203 5.380 2.063 1.00 61.69 151 LYS A C 1
ATOM 1213 O O . LYS A 1 151 ? -33.819 6.042 3.030 1.00 61.69 151 LYS A O 1
ATOM 1218 N N . LYS A 1 152 ? -34.708 4.146 2.200 1.00 61.94 152 LYS A N 1
ATOM 1219 C CA . LYS A 1 152 ? -34.921 3.515 3.516 1.00 61.94 152 LYS A CA 1
ATOM 1220 C C . LYS A 1 152 ? -33.593 3.181 4.184 1.00 61.94 152 LYS A C 1
ATOM 1222 O O . LYS A 1 152 ? -33.361 3.542 5.340 1.00 61.94 152 LYS A O 1
ATOM 1227 N N . ILE A 1 153 ? -32.690 2.568 3.428 1.00 64.25 153 ILE A N 1
ATOM 1228 C CA . ILE A 1 153 ? -31.378 2.179 3.940 1.00 64.25 153 ILE A CA 1
ATOM 1229 C C . ILE A 1 153 ? -30.520 3.433 4.181 1.00 64.25 153 ILE A C 1
ATOM 1231 O O . ILE A 1 153 ? -29.879 3.546 5.224 1.00 64.25 153 ILE A O 1
ATOM 1235 N N . ALA A 1 154 ? -30.589 4.433 3.295 1.00 64.44 154 ALA A N 1
ATOM 1236 C CA . ALA A 1 154 ? -29.903 5.713 3.497 1.00 64.44 154 ALA A CA 1
ATOM 1237 C C . ALA A 1 154 ? -30.333 6.430 4.793 1.00 64.44 154 ALA A C 1
ATOM 1239 O O . ALA A 1 154 ? -29.484 6.934 5.526 1.00 64.44 154 ALA A O 1
ATOM 1240 N N . CYS A 1 155 ? -31.631 6.436 5.115 1.00 62.97 155 CYS A N 1
ATOM 1241 C CA . CYS A 1 155 ? -32.140 7.034 6.351 1.00 62.97 155 CYS A CA 1
ATOM 1242 C C . CYS A 1 155 ? -31.646 6.292 7.608 1.00 62.97 155 CYS A C 1
ATOM 1244 O O . CYS A 1 155 ? -31.232 6.930 8.576 1.00 62.97 155 CYS A O 1
ATOM 1246 N N . SER A 1 156 ? -31.623 4.952 7.586 1.00 63.38 156 SER A N 1
ATOM 1247 C CA . SER A 1 156 ? -31.106 4.157 8.715 1.00 63.38 156 SER A CA 1
ATOM 1248 C C . SER A 1 156 ? -29.615 4.385 8.991 1.00 63.38 156 SER A C 1
ATOM 1250 O O . SER A 1 156 ? -29.201 4.409 10.150 1.00 63.38 156 SER A O 1
ATOM 1252 N N . ILE A 1 157 ? -28.814 4.606 7.945 1.00 63.78 157 ILE A N 1
ATOM 1253 C CA . ILE A 1 157 ? -27.375 4.860 8.069 1.00 63.78 157 ILE A CA 1
ATOM 1254 C C . ILE A 1 157 ? -27.126 6.264 8.612 1.00 63.78 157 ILE A C 1
ATOM 1256 O O . ILE A 1 157 ? -26.395 6.384 9.591 1.00 63.78 157 ILE A O 1
ATOM 1260 N N . LYS A 1 158 ? -27.800 7.293 8.073 1.00 72.31 158 LYS A N 1
ATOM 1261 C CA . LYS A 1 158 ? -27.709 8.668 8.597 1.00 72.31 158 LYS A CA 1
ATOM 1262 C C . LYS A 1 158 ? -28.010 8.722 10.093 1.00 72.31 158 LYS A C 1
ATOM 1264 O O . LYS A 1 158 ? -27.211 9.248 10.857 1.00 72.31 158 LYS A O 1
ATOM 1269 N N . ARG A 1 159 ? -29.095 8.070 10.534 1.00 70.31 159 ARG A N 1
ATOM 1270 C CA . ARG A 1 159 ? -29.425 7.966 11.966 1.00 70.31 159 ARG A CA 1
ATOM 1271 C C . ARG A 1 159 ? -28.301 7.312 12.776 1.00 70.31 159 ARG A C 1
ATOM 1273 O O . ARG A 1 159 ? -27.988 7.776 13.866 1.00 70.31 159 ARG A O 1
ATOM 1280 N N . ARG A 1 160 ? -27.672 6.251 12.257 1.00 73.31 160 ARG A N 1
ATOM 1281 C CA . ARG A 1 160 ? -26.568 5.556 12.941 1.00 73.31 160 ARG A CA 1
ATOM 1282 C C . ARG A 1 160 ? -25.284 6.390 12.992 1.00 73.31 160 ARG A C 1
ATOM 1284 O O . ARG A 1 160 ? -24.577 6.336 13.996 1.00 73.31 160 ARG A O 1
ATOM 1291 N N . GLU A 1 161 ? -24.969 7.126 11.934 1.00 72.75 161 GLU A N 1
ATOM 1292 C CA . GLU A 1 161 ? -23.823 8.042 11.876 1.00 72.75 161 GLU A CA 1
ATOM 1293 C C . GLU A 1 161 ? -24.011 9.226 12.825 1.00 72.75 161 GLU A C 1
ATOM 1295 O O . GLU A 1 161 ? -23.106 9.532 13.600 1.00 72.75 161 GLU A O 1
ATOM 1300 N N . GLU A 1 162 ? -25.208 9.814 12.857 1.00 76.19 162 GLU A N 1
ATOM 1301 C CA . GLU A 1 162 ? -25.581 10.861 13.812 1.00 76.19 162 GLU A CA 1
ATOM 1302 C C . GLU A 1 162 ? -25.461 10.370 15.260 1.00 76.19 162 GLU A C 1
ATOM 1304 O O . GLU A 1 162 ? -24.909 11.074 16.105 1.00 76.19 162 GLU A O 1
ATOM 1309 N N . SER A 1 163 ? -25.914 9.146 15.559 1.00 72.56 163 SER A N 1
ATOM 1310 C CA . SER A 1 163 ? -25.735 8.549 16.889 1.00 72.56 163 SER A CA 1
ATOM 1311 C C . SER A 1 163 ? -24.259 8.363 17.247 1.00 72.56 163 SER A C 1
ATOM 1313 O O . SER A 1 163 ? -23.864 8.720 18.353 1.00 72.56 163 SER A O 1
ATOM 1315 N N . LYS A 1 164 ? -23.429 7.855 16.325 1.00 74.69 164 LYS A N 1
ATOM 1316 C CA . LYS A 1 164 ? -21.984 7.681 16.564 1.00 74.69 164 LYS A CA 1
ATOM 1317 C C . LYS A 1 164 ? -21.265 9.015 16.770 1.00 74.69 164 LYS A C 1
ATOM 1319 O O . LYS A 1 164 ? -20.443 9.114 17.673 1.00 74.69 164 LYS A O 1
ATOM 1324 N N . SER A 1 165 ? -21.595 10.031 15.973 1.00 73.06 165 SER A N 1
ATOM 1325 C CA . SER A 1 165 ? -21.019 11.375 16.089 1.00 73.06 165 SER A CA 1
ATOM 1326 C C . SER A 1 165 ? -21.380 12.031 17.427 1.00 73.06 165 SER A C 1
ATOM 1328 O O . SER A 1 165 ? -20.506 12.563 18.114 1.00 73.06 165 SER A O 1
ATOM 1330 N N . LYS A 1 166 ? -22.641 11.909 17.868 1.00 76.00 166 LYS A N 1
ATOM 1331 C CA . LYS A 1 166 ? -23.075 12.374 19.197 1.00 76.00 166 LYS A CA 1
ATOM 1332 C C . LYS A 1 166 ? -22.335 11.657 20.327 1.00 76.00 166 LYS A C 1
ATOM 1334 O O . LYS A 1 166 ? -21.918 12.301 21.284 1.00 76.00 166 LYS A O 1
ATOM 1339 N N . GLN A 1 167 ? -22.132 10.347 20.198 1.00 74.00 167 GLN A N 1
ATOM 1340 C CA . GLN A 1 167 ? -21.436 9.547 21.204 1.00 74.00 167 GLN A CA 1
ATOM 1341 C C . GLN A 1 167 ? -19.939 9.896 21.288 1.00 74.00 167 GLN A C 1
ATOM 1343 O O . GLN A 1 167 ? -19.411 10.017 22.389 1.00 74.00 167 GLN A O 1
ATOM 1348 N N . SER A 1 168 ? -19.268 10.149 20.155 1.00 74.12 168 SER A N 1
ATOM 1349 C CA . SER A 1 168 ? -17.870 10.609 20.155 1.00 74.12 168 SER A CA 1
ATOM 1350 C C . SER A 1 168 ? -17.707 12.017 20.730 1.00 74.12 168 SER A C 1
ATOM 1352 O O . SER A 1 168 ? -16.736 12.283 21.429 1.00 74.12 168 SER A O 1
ATOM 1354 N N . LEU A 1 169 ? -18.665 12.917 20.474 1.00 75.88 169 LEU A N 1
ATOM 1355 C CA . LEU A 1 169 ? -18.662 14.263 21.056 1.00 75.88 169 LEU A CA 1
ATOM 1356 C C . LEU A 1 169 ? -18.835 14.211 22.579 1.00 75.88 169 LEU A C 1
ATOM 1358 O O . LEU A 1 169 ? -18.102 14.890 23.291 1.00 75.88 169 LEU A O 1
ATOM 1362 N N . GLN A 1 170 ? -19.744 13.365 23.079 1.00 74.06 170 GLN A N 1
ATOM 1363 C CA . GLN A 1 170 ? -19.916 13.144 24.519 1.00 74.06 170 GLN A CA 1
ATOM 1364 C C . GLN A 1 170 ? -18.672 12.526 25.164 1.00 74.06 170 GLN A C 1
ATOM 1366 O O . GLN A 1 170 ? -18.277 12.955 26.242 1.00 74.06 170 GLN A O 1
ATOM 1371 N N . GLN A 1 171 ? -18.027 11.559 24.507 1.00 69.44 171 GLN A N 1
ATOM 1372 C CA . GLN A 1 171 ? -16.802 10.952 25.026 1.00 69.44 171 GLN A CA 1
ATOM 1373 C C . GLN A 1 171 ? -15.655 11.967 25.103 1.00 69.44 171 GLN A C 1
ATOM 1375 O O . GLN A 1 171 ? -14.989 12.030 26.130 1.00 69.44 171 GLN A O 1
ATOM 1380 N N . ASN A 1 172 ? -15.481 12.801 24.072 1.00 69.62 172 ASN A N 1
ATOM 1381 C CA . ASN A 1 172 ? -14.462 13.852 24.061 1.00 69.62 172 ASN A CA 1
ATOM 1382 C C . ASN A 1 172 ? -14.713 14.917 25.143 1.00 69.62 172 ASN A C 1
ATOM 1384 O O . ASN A 1 172 ? -13.769 15.318 25.822 1.00 69.62 172 ASN A O 1
ATOM 1388 N N . GLN A 1 173 ? -15.973 15.329 25.343 1.00 70.81 173 GLN A N 1
ATOM 1389 C CA . GLN A 1 173 ? -16.361 16.259 26.414 1.00 70.81 173 GLN A CA 1
ATOM 1390 C C . GLN A 1 173 ? -16.154 15.662 27.816 1.00 70.81 173 GLN A C 1
ATOM 1392 O O . GLN A 1 173 ? -15.720 16.366 28.726 1.00 70.81 173 GLN A O 1
ATOM 1397 N N . ALA A 1 174 ? -16.415 14.363 27.997 1.00 62.59 174 ALA A N 1
ATOM 1398 C CA . ALA A 1 174 ? -16.165 13.671 29.261 1.00 62.59 174 ALA A CA 1
ATOM 1399 C C . ALA A 1 174 ? -14.663 13.562 29.573 1.00 62.59 174 ALA A C 1
ATOM 1401 O O . ALA A 1 174 ? -14.260 13.778 30.711 1.00 62.59 174 ALA A O 1
ATOM 1402 N N . SER A 1 175 ? -13.817 13.296 28.572 1.00 58.66 175 SER A N 1
ATOM 1403 C CA . SER A 1 175 ? -12.359 13.301 28.758 1.00 58.66 175 SER A CA 1
ATOM 1404 C C . SER A 1 175 ? -11.787 14.693 29.044 1.00 58.66 175 SER A C 1
ATOM 1406 O O . SER A 1 175 ? -10.857 14.782 29.834 1.00 58.66 175 SER A O 1
ATOM 1408 N N . SER A 1 176 ? -12.354 15.774 28.491 1.00 59.19 176 SER A N 1
ATOM 1409 C CA . SER A 1 176 ? -11.920 17.141 28.832 1.00 59.19 176 SER A CA 1
ATOM 1410 C C . SER A 1 176 ? -12.357 17.590 30.231 1.00 59.19 176 SER A C 1
ATOM 1412 O O . SER A 1 176 ? -11.713 18.443 30.827 1.00 59.19 176 SER A O 1
ATOM 1414 N N . ALA A 1 177 ? -13.446 17.028 30.768 1.00 57.94 177 ALA A N 1
ATOM 1415 C CA . ALA A 1 177 ? -13.911 17.338 32.120 1.00 57.94 177 ALA A CA 1
ATOM 1416 C C . ALA A 1 177 ? -13.054 16.668 33.214 1.00 57.94 177 ALA A C 1
ATOM 1418 O O . ALA A 1 177 ? -12.928 17.214 34.303 1.00 57.94 177 ALA A O 1
ATOM 1419 N N . LEU A 1 178 ? -12.435 15.517 32.920 1.00 52.97 178 LEU A N 1
ATOM 1420 C CA . LEU A 1 178 ? -11.557 14.794 33.854 1.00 52.97 178 LEU A CA 1
ATOM 1421 C C . LEU A 1 178 ? -10.144 15.399 33.974 1.00 52.97 178 LEU A C 1
ATOM 1423 O O . LEU A 1 178 ? -9.420 15.048 34.896 1.00 52.97 178 LEU A O 1
ATOM 1427 N N . GLU A 1 179 ? -9.752 16.306 33.075 1.00 43.81 179 GLU A N 1
ATOM 1428 C CA . GLU A 1 179 ? -8.438 16.975 33.099 1.00 43.81 179 GLU A CA 1
ATOM 1429 C C . GLU A 1 179 ? -8.388 18.164 34.085 1.00 43.81 179 GLU A C 1
ATOM 1431 O O . GLU A 1 179 ? -7.311 18.662 34.396 1.00 43.81 179 GLU A O 1
ATOM 1436 N N . TYR A 1 180 ? -9.534 18.603 34.623 1.00 43.75 180 TYR A N 1
ATOM 1437 C CA . TYR A 1 180 ? -9.622 19.782 35.499 1.00 43.75 180 TYR A CA 1
ATOM 1438 C C . TYR A 1 180 ? -9.779 19.482 37.001 1.00 43.75 180 TYR A C 1
ATOM 1440 O O . TYR A 1 180 ? -9.794 20.428 37.784 1.00 43.75 180 TYR A O 1
ATOM 1448 N N . ASP A 1 181 ? -9.863 18.211 37.416 1.00 38.56 181 ASP A N 1
ATOM 1449 C CA . ASP A 1 181 ? -10.215 17.835 38.803 1.00 38.56 181 ASP A CA 1
ATOM 1450 C C . ASP A 1 181 ? -9.085 17.123 39.587 1.00 38.56 181 ASP A C 1
ATOM 1452 O O . ASP A 1 181 ? -9.278 16.694 40.721 1.00 38.56 181 ASP A O 1
ATOM 1456 N N . GLU A 1 182 ? -7.867 17.020 39.032 1.00 36.78 182 GLU A N 1
ATOM 1457 C CA . GLU A 1 182 ? -6.706 16.386 39.697 1.00 36.78 182 GLU A CA 1
ATOM 1458 C C . GLU A 1 182 ? -5.776 17.408 40.390 1.00 36.78 182 GLU A C 1
ATOM 1460 O O . GLU A 1 182 ? -4.554 17.326 40.315 1.00 36.78 182 GLU A O 1
ATOM 1465 N N . LEU A 1 183 ? -6.344 18.405 41.075 1.00 39.16 183 LEU A N 1
ATOM 1466 C CA . LEU A 1 183 ? -5.609 19.301 41.982 1.00 39.16 183 LEU A CA 1
ATOM 1467 C C . LEU A 1 183 ? -6.474 19.651 43.198 1.00 39.16 183 LEU A C 1
ATOM 1469 O O . LEU A 1 183 ? -6.872 20.794 43.404 1.00 39.16 183 LEU A O 1
ATOM 1473 N N . GLY A 1 184 ? -6.754 18.656 44.037 1.00 39.12 184 GLY A N 1
ATOM 1474 C CA . GLY A 1 184 ? -7.328 18.920 45.350 1.00 39.12 184 GLY A CA 1
ATOM 1475 C C . GLY A 1 184 ? -7.916 17.696 46.023 1.00 39.12 184 GLY A C 1
ATOM 1476 O O . GLY A 1 184 ? -9.106 17.454 45.897 1.00 39.12 184 GLY A O 1
ATOM 1477 N N . SER A 1 185 ? -7.091 16.959 46.769 1.00 31.62 185 SER A N 1
ATOM 1478 C CA . SER A 1 185 ? -7.388 16.507 48.140 1.00 31.62 185 SER A CA 1
ATOM 1479 C C . SER A 1 185 ? -6.490 15.320 48.503 1.00 31.62 185 SER A C 1
ATOM 1481 O O . SER A 1 185 ? -6.781 14.168 48.189 1.00 31.62 185 SER A O 1
ATOM 1483 N N . SER A 1 186 ? -5.382 15.619 49.183 1.00 34.50 186 SER A N 1
ATOM 1484 C CA . SER A 1 186 ? -4.644 14.641 49.980 1.00 34.50 186 SER A CA 1
ATOM 1485 C C . SER A 1 186 ? -5.248 14.635 51.382 1.00 34.50 186 SER A C 1
ATOM 1487 O O . SER A 1 186 ? -5.176 15.643 52.084 1.00 34.50 186 SER A O 1
ATOM 1489 N N . SER A 1 187 ? -5.819 13.510 51.805 1.00 32.31 187 SER A N 1
ATOM 1490 C CA . SER A 1 187 ? -6.043 13.231 53.222 1.00 32.31 187 SER A CA 1
ATOM 1491 C C . SER A 1 187 ? -5.769 11.757 53.494 1.00 32.31 187 SER A C 1
ATOM 1493 O O . SER A 1 187 ? -6.310 10.862 52.848 1.00 32.31 187 SER A O 1
ATOM 1495 N N . GLU A 1 188 ? -4.832 11.561 54.409 1.00 34.91 188 GLU A N 1
ATOM 1496 C CA . GLU A 1 188 ? -4.290 10.309 54.907 1.00 34.91 188 GLU A CA 1
ATOM 1497 C C . GLU A 1 188 ? -5.340 9.549 55.726 1.00 34.91 188 GLU A C 1
ATOM 1499 O O . GLU A 1 188 ? -6.129 10.157 56.442 1.00 34.91 188 GLU A O 1
ATOM 1504 N N . THR A 1 189 ? -5.312 8.218 55.694 1.00 31.77 189 THR A N 1
ATOM 1505 C CA . THR A 1 189 ? -5.557 7.400 56.894 1.00 31.77 189 THR A CA 1
ATOM 1506 C C . THR A 1 189 ? -5.019 5.987 56.684 1.00 31.77 189 THR A C 1
ATOM 1508 O O . THR A 1 189 ? -5.420 5.252 55.784 1.00 31.77 189 THR A O 1
ATOM 1511 N N . GLU A 1 190 ? -4.079 5.631 57.551 1.00 34.25 190 GLU A N 1
ATOM 1512 C CA . GLU A 1 190 ? -3.598 4.281 57.819 1.00 34.25 190 GLU A CA 1
ATOM 1513 C C . GLU A 1 190 ? -4.693 3.420 58.459 1.00 34.25 190 GLU A C 1
ATOM 1515 O O . GLU A 1 190 ? -5.460 3.920 59.281 1.00 34.25 190 GLU A O 1
ATOM 1520 N N . SER A 1 191 ? -4.701 2.112 58.180 1.00 31.19 191 SER A N 1
ATOM 1521 C CA . SER A 1 191 ? -5.141 1.072 59.126 1.00 31.19 191 SER A CA 1
ATOM 1522 C C . SER A 1 191 ? -4.716 -0.316 58.638 1.00 31.19 191 SER A C 1
ATOM 1524 O O . SER A 1 191 ? -5.244 -0.839 57.658 1.00 31.19 191 SER A O 1
ATOM 1526 N N . GLN A 1 192 ? -3.769 -0.926 59.353 1.00 33.59 192 GLN A N 1
ATOM 1527 C CA . GLN A 1 192 ? -3.500 -2.362 59.305 1.00 33.59 192 GLN A CA 1
ATOM 1528 C C . GLN A 1 192 ? -4.445 -3.126 60.241 1.00 33.59 192 GLN A C 1
ATOM 1530 O O . GLN A 1 192 ? -4.752 -2.655 61.333 1.00 33.59 192 GLN A O 1
ATOM 1535 N N . SER A 1 193 ? -4.825 -4.350 59.869 1.00 30.34 193 SER A N 1
ATOM 1536 C CA . SER A 1 193 ? -4.862 -5.513 60.778 1.00 30.34 193 SER A CA 1
ATOM 1537 C C . SER A 1 193 ? -5.213 -6.803 60.028 1.00 30.34 193 SER A C 1
ATOM 1539 O O . SER A 1 193 ? -5.747 -6.811 58.923 1.00 30.34 193 SER A O 1
ATOM 1541 N N . SER A 1 194 ? -4.784 -7.898 60.638 1.00 32.69 194 SER A N 1
ATOM 1542 C CA . SER A 1 194 ? -4.405 -9.196 60.089 1.00 32.69 194 SER A CA 1
ATOM 1543 C C . SER A 1 194 ? -5.406 -10.329 60.375 1.00 32.69 194 SER A C 1
ATOM 1545 O O . SER A 1 194 ? -6.070 -10.272 61.401 1.00 32.69 194 SER A O 1
ATOM 1547 N N . SER A 1 195 ? -5.351 -11.379 59.528 1.00 31.62 195 SER A N 1
ATOM 1548 C CA . SER A 1 195 ? -5.542 -12.837 59.794 1.00 31.62 195 SER A CA 1
ATOM 1549 C C . SER A 1 195 ? -6.906 -13.313 60.383 1.00 31.62 195 SER A C 1
ATOM 1551 O O . SER A 1 195 ? -7.494 -12.667 61.227 1.00 31.62 195 SER A O 1
ATOM 1553 N N . SER A 1 196 ? -7.538 -14.447 60.034 1.00 32.44 196 SER A N 1
ATOM 1554 C CA . SER A 1 196 ? -7.100 -15.755 59.523 1.00 32.44 196 SER A CA 1
ATOM 1555 C C . SER A 1 196 ? -8.306 -16.650 59.101 1.00 32.44 196 SER A C 1
ATOM 1557 O O . SER A 1 196 ? -9.422 -16.438 59.563 1.00 32.44 196 SER A O 1
ATOM 1559 N N . SER A 1 197 ? -8.013 -17.706 58.322 1.00 32.22 197 SER A N 1
ATOM 1560 C CA . SER A 1 197 ? -8.617 -19.068 58.340 1.00 32.22 197 SER A CA 1
ATOM 1561 C C . SER A 1 197 ? -9.945 -19.409 57.613 1.00 32.22 197 SER A C 1
ATOM 1563 O O . SER A 1 197 ? -11.037 -19.239 58.135 1.00 32.22 197 SER A O 1
ATOM 1565 N N . SER A 1 198 ? -9.771 -20.047 56.443 1.00 34.97 198 SER A N 1
ATOM 1566 C CA . SER A 1 198 ? -10.386 -21.283 55.896 1.00 34.97 198 SER A CA 1
ATOM 1567 C C . SER A 1 198 ? -11.873 -21.632 56.111 1.00 34.97 198 SER A C 1
ATOM 1569 O O . SER A 1 198 ? -12.302 -21.883 57.229 1.00 34.97 198 SER A O 1
ATOM 1571 N N . THR A 1 199 ? -12.599 -21.892 55.010 1.00 32.12 199 THR A N 1
ATOM 1572 C CA . THR A 1 199 ? -13.280 -23.178 54.691 1.00 32.12 199 THR A CA 1
ATOM 1573 C C . THR A 1 199 ? -13.991 -23.120 53.323 1.00 32.12 199 THR A C 1
ATOM 1575 O O . THR A 1 199 ? -14.260 -22.064 52.765 1.00 32.12 199 THR A O 1
ATOM 1578 N N . SER A 1 200 ? -14.199 -24.301 52.749 1.00 33.78 200 SER A N 1
ATOM 1579 C CA . SER A 1 200 ? -14.559 -24.653 51.371 1.00 33.78 200 SER A CA 1
ATOM 1580 C C . SER A 1 200 ? -16.007 -24.372 50.931 1.00 33.78 200 SER A C 1
ATOM 1582 O O . SER A 1 200 ? -16.932 -24.731 51.652 1.00 33.78 200 SER A O 1
ATOM 1584 N N . SER A 1 201 ? -16.204 -23.930 49.679 1.00 31.41 201 SER A N 1
ATOM 1585 C CA . SER A 1 201 ? -16.918 -24.648 48.589 1.00 31.41 201 SER A CA 1
ATOM 1586 C C . SER A 1 201 ? -17.584 -23.716 47.550 1.00 31.41 201 SER A C 1
ATOM 1588 O O . SER A 1 201 ? -18.351 -22.819 47.866 1.00 31.41 201 SER A O 1
ATOM 1590 N N . LEU A 1 202 ? -17.205 -23.965 46.292 1.00 39.81 202 LEU A N 1
ATOM 1591 C CA . LEU A 1 202 ? -17.836 -23.691 44.992 1.00 39.81 202 LEU A CA 1
ATOM 1592 C C . LEU A 1 202 ? -19.072 -22.764 44.938 1.00 39.81 202 LEU A C 1
ATOM 1594 O O . LEU A 1 202 ? -20.202 -23.201 45.139 1.00 39.81 202 LEU A O 1
ATOM 1598 N N . ALA A 1 203 ? -18.861 -21.539 44.446 1.00 32.59 203 ALA A N 1
ATOM 1599 C CA . ALA A 1 203 ? -19.888 -20.733 43.788 1.00 32.59 203 ALA A CA 1
ATOM 1600 C C . ALA A 1 203 ? -19.287 -20.027 42.558 1.00 32.59 203 ALA A C 1
ATOM 1602 O O . ALA A 1 203 ? -18.299 -19.301 42.655 1.00 32.59 203 ALA A O 1
ATOM 1603 N N . ILE A 1 204 ? -19.874 -20.276 41.386 1.00 44.69 204 ILE A N 1
ATOM 1604 C CA . ILE A 1 204 ? -19.553 -19.616 40.114 1.00 44.69 204 ILE A CA 1
ATOM 1605 C C . ILE A 1 204 ? -20.294 -18.279 40.074 1.00 44.69 204 ILE A C 1
ATOM 1607 O O . ILE A 1 204 ? -21.523 -18.282 40.095 1.00 44.69 204 ILE A O 1
ATOM 1611 N N . SER A 1 205 ? -19.566 -17.161 39.982 1.00 33.44 205 SER A N 1
ATOM 1612 C CA . SER A 1 205 ? -20.014 -15.840 39.492 1.00 33.44 205 SER A CA 1
ATOM 1613 C C . SER A 1 205 ? -18.826 -14.859 39.463 1.00 33.44 205 SER A C 1
ATOM 1615 O O . SER A 1 205 ? -17.822 -15.100 40.126 1.00 33.44 205 SER A O 1
ATOM 1617 N N . PRO A 1 206 ? -18.950 -13.705 38.792 1.00 38.72 206 PRO A N 1
ATOM 1618 C CA . PRO A 1 206 ? -18.862 -13.464 37.359 1.00 38.72 206 PRO A CA 1
ATOM 1619 C C . PRO A 1 206 ? -17.479 -12.891 36.978 1.00 38.72 206 PRO A C 1
ATOM 1621 O O . PRO A 1 206 ? -16.666 -12.539 37.825 1.00 38.72 206 PRO A O 1
ATOM 1624 N N . VAL A 1 207 ? -17.225 -12.804 35.670 1.00 46.19 207 VAL A N 1
ATOM 1625 C CA . VAL A 1 207 ? -16.019 -12.247 35.036 1.00 46.19 207 VAL A CA 1
ATOM 1626 C C . VAL A 1 207 ? -15.577 -10.940 35.707 1.00 46.19 207 VAL A C 1
ATOM 1628 O O . VAL A 1 207 ? -16.208 -9.897 35.537 1.00 46.19 207 VAL A O 1
ATOM 1631 N N . VAL A 1 208 ? -14.476 -11.018 36.459 1.00 40.06 208 VAL A N 1
ATOM 1632 C CA . VAL A 1 208 ? -13.809 -9.859 37.049 1.00 40.06 208 VAL A CA 1
ATOM 1633 C C . VAL A 1 208 ? -13.182 -9.045 35.924 1.00 40.06 208 VAL A C 1
ATOM 1635 O O . VAL A 1 208 ? -12.460 -9.553 35.063 1.00 40.06 208 VAL A O 1
ATOM 1638 N N . SER A 1 209 ? -13.541 -7.770 35.951 1.00 41.75 209 SER A N 1
ATOM 1639 C CA . SER A 1 209 ? -13.020 -6.652 35.184 1.00 41.75 209 SER A CA 1
ATOM 1640 C C . SER A 1 209 ? -11.525 -6.763 34.884 1.00 41.75 209 SER A C 1
ATOM 1642 O O . SER A 1 209 ? -10.701 -7.066 35.745 1.00 41.75 209 SER A O 1
ATOM 1644 N N . SER A 1 210 ? -11.169 -6.464 33.634 1.00 52.06 210 SER A N 1
ATOM 1645 C CA . SER A 1 210 ? -9.791 -6.251 33.209 1.00 52.06 210 SER A CA 1
ATOM 1646 C C . SER A 1 210 ? -9.153 -5.179 34.088 1.00 52.06 210 SER A C 1
ATOM 1648 O O . SER A 1 210 ? -9.431 -3.990 33.915 1.00 52.06 210 SER A O 1
ATOM 1650 N N . SER A 1 211 ? -8.309 -5.596 35.029 1.00 55.69 211 SER A N 1
ATOM 1651 C CA . SER A 1 211 ? -7.457 -4.674 35.764 1.00 55.69 211 SER A CA 1
ATOM 1652 C C . SER A 1 211 ? -6.614 -3.893 34.756 1.00 55.69 211 SER A C 1
ATOM 1654 O O . SER A 1 211 ? -6.098 -4.449 33.779 1.00 55.69 211 SER A O 1
ATOM 1656 N N . ASN A 1 212 ? -6.533 -2.579 34.952 1.00 55.75 212 ASN A N 1
ATOM 1657 C CA . ASN A 1 212 ? -5.694 -1.693 34.158 1.00 55.75 212 ASN A CA 1
ATOM 1658 C C . ASN A 1 212 ? -4.270 -2.265 34.138 1.00 55.75 212 ASN A C 1
ATOM 1660 O O . ASN A 1 212 ? -3.572 -2.218 35.151 1.00 55.75 212 ASN A O 1
ATOM 1664 N N . ARG A 1 213 ? -3.849 -2.858 33.011 1.00 61.28 213 ARG A N 1
ATOM 1665 C CA . ARG A 1 213 ? -2.501 -3.424 32.890 1.00 61.28 213 ARG A CA 1
ATOM 1666 C C . ARG A 1 213 ? -1.515 -2.272 33.024 1.00 61.28 213 ARG A C 1
ATOM 1668 O O . ARG A 1 213 ? -1.430 -1.425 32.133 1.00 61.28 213 ARG A O 1
ATOM 1675 N N . LYS A 1 214 ? -0.802 -2.223 34.150 1.00 65.44 214 LYS A N 1
ATOM 1676 C CA . LYS A 1 214 ? 0.278 -1.260 34.363 1.00 65.44 214 LYS A CA 1
ATOM 1677 C C . LYS A 1 214 ? 1.295 -1.449 33.238 1.00 65.44 214 LYS A C 1
ATOM 1679 O O . LYS A 1 214 ? 1.637 -2.573 32.877 1.00 65.44 214 LYS A O 1
ATOM 1684 N N . ARG A 1 215 ? 1.720 -0.344 32.627 1.00 68.56 215 ARG A N 1
ATOM 1685 C CA . ARG A 1 215 ? 2.729 -0.369 31.566 1.00 68.56 215 ARG A CA 1
ATOM 1686 C C . ARG A 1 215 ? 4.040 -0.880 32.165 1.00 68.56 215 ARG A C 1
ATOM 1688 O O . ARG A 1 215 ? 4.447 -0.374 33.203 1.00 68.56 215 ARG A O 1
ATOM 1695 N N . ALA A 1 216 ? 4.691 -1.831 31.498 1.00 73.69 216 ALA A N 1
ATOM 1696 C CA . ALA A 1 216 ? 6.028 -2.291 31.864 1.00 73.69 216 ALA A CA 1
ATOM 1697 C C . ALA A 1 216 ? 7.001 -1.109 31.997 1.00 73.69 216 ALA A C 1
ATOM 1699 O O . ALA A 1 216 ? 7.066 -0.258 31.104 1.00 73.69 216 ALA A O 1
ATOM 1700 N N . THR A 1 217 ? 7.763 -1.064 33.087 1.00 75.56 217 THR A N 1
ATOM 1701 C CA . THR A 1 217 ? 8.701 0.032 33.388 1.00 75.56 217 THR A CA 1
ATOM 1702 C C . THR A 1 217 ? 10.151 -0.435 33.489 1.00 75.56 217 THR A C 1
ATOM 1704 O O . THR A 1 217 ? 11.064 0.381 33.360 1.00 75.56 217 THR A O 1
ATOM 1707 N N . LEU A 1 218 ? 10.397 -1.737 33.665 1.00 77.62 218 LEU A N 1
ATOM 1708 C CA . LEU A 1 218 ? 11.735 -2.261 33.931 1.00 77.62 218 LEU A CA 1
ATOM 1709 C C . LEU A 1 218 ? 12.526 -2.511 32.640 1.00 77.62 218 LEU A C 1
ATOM 1711 O O . LEU A 1 218 ? 12.179 -3.362 31.814 1.00 77.62 218 LEU A O 1
ATOM 1715 N N . LYS A 1 219 ? 13.633 -1.779 32.470 1.00 83.81 219 LYS A N 1
ATOM 1716 C CA . LYS A 1 219 ? 14.561 -1.950 31.345 1.00 83.81 219 LYS A CA 1
ATOM 1717 C C . LYS A 1 219 ? 15.514 -3.118 31.612 1.00 83.81 219 LYS A C 1
ATOM 1719 O O . LYS A 1 219 ? 16.510 -2.966 32.305 1.00 83.81 219 LYS A O 1
ATOM 1724 N N . VAL A 1 220 ? 15.228 -4.267 31.002 1.00 85.50 220 VAL A N 1
ATOM 1725 C CA . VAL A 1 220 ? 16.029 -5.501 31.157 1.00 85.50 220 VAL A CA 1
ATOM 1726 C C . VAL A 1 220 ? 17.199 -5.577 30.174 1.00 85.50 220 VAL A C 1
ATOM 1728 O O . VAL A 1 220 ? 18.201 -6.239 30.425 1.00 85.50 220 VAL A O 1
ATOM 1731 N N . ILE A 1 221 ? 17.091 -4.901 29.028 1.00 88.56 221 ILE A N 1
ATOM 1732 C CA . ILE A 1 221 ? 18.100 -4.984 27.969 1.00 88.56 221 ILE A CA 1
ATOM 1733 C C . ILE A 1 221 ? 19.225 -3.998 28.275 1.00 88.56 221 ILE A C 1
ATOM 1735 O O . ILE A 1 221 ? 19.103 -2.791 28.046 1.00 88.56 221 ILE A O 1
ATOM 1739 N N . THR A 1 222 ? 20.314 -4.531 28.820 1.00 91.94 222 THR A N 1
ATOM 1740 C CA . THR A 1 222 ? 21.536 -3.789 29.134 1.00 91.94 222 THR A CA 1
ATOM 1741 C C . THR A 1 222 ? 22.514 -3.791 27.954 1.00 91.94 222 THR A C 1
ATOM 1743 O O . THR A 1 222 ? 22.368 -4.544 26.983 1.00 91.94 222 THR A O 1
ATOM 1746 N N . SER A 1 223 ? 23.526 -2.922 28.034 1.00 90.00 223 SER A N 1
ATOM 1747 C CA . SER A 1 223 ? 24.659 -2.886 27.096 1.00 90.00 223 SER A CA 1
ATOM 1748 C C . SER A 1 223 ? 25.382 -4.239 27.059 1.00 90.00 223 SER A C 1
ATOM 1750 O O . SER A 1 223 ? 25.595 -4.813 25.994 1.00 90.00 223 SER A O 1
ATOM 1752 N N . GLU A 1 224 ? 25.639 -4.817 28.234 1.00 92.81 224 GLU A N 1
ATOM 1753 C CA . GLU A 1 224 ? 26.294 -6.117 28.377 1.00 92.81 224 GLU A CA 1
ATOM 1754 C C . GLU A 1 224 ? 25.480 -7.246 27.737 1.00 92.81 224 GLU A C 1
ATOM 1756 O O . GLU A 1 224 ? 26.007 -7.983 26.903 1.00 92.81 224 GLU A O 1
ATOM 1761 N N . LEU A 1 225 ? 24.176 -7.316 28.025 1.00 92.25 225 LEU A N 1
ATOM 1762 C CA . LEU A 1 225 ? 23.270 -8.285 27.406 1.00 92.25 225 LEU A CA 1
ATOM 1763 C C . LEU A 1 225 ? 23.214 -8.104 25.880 1.00 92.25 225 LEU A C 1
ATOM 1765 O O . LEU A 1 225 ? 23.176 -9.073 25.129 1.00 92.25 225 LEU A O 1
ATOM 1769 N N . SER A 1 226 ? 23.256 -6.864 25.389 1.00 93.31 226 SER A N 1
ATOM 1770 C CA . SER A 1 226 ? 23.309 -6.591 23.947 1.00 93.31 226 SER A CA 1
ATOM 1771 C C . SER A 1 226 ? 24.608 -7.116 23.318 1.00 93.31 226 SER A C 1
ATOM 1773 O O . SER A 1 226 ? 24.560 -7.731 22.251 1.00 93.31 226 SER A 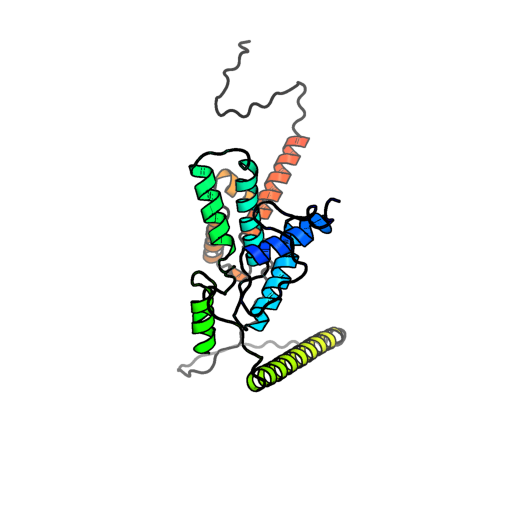O 1
ATOM 1775 N N . SER A 1 227 ? 25.745 -6.941 23.999 1.00 92.19 227 SER A N 1
ATOM 1776 C CA . SER A 1 227 ? 27.055 -7.425 23.549 1.00 92.19 227 SER A CA 1
ATOM 1777 C C . SER A 1 227 ? 27.134 -8.956 23.492 1.00 92.19 227 SER A C 1
ATOM 1779 O O . SER A 1 227 ? 27.670 -9.517 22.535 1.00 92.19 227 SER A O 1
ATOM 1781 N N . THR A 1 228 ? 26.560 -9.658 24.476 1.00 94.75 228 THR A N 1
ATOM 1782 C CA . THR A 1 228 ? 26.564 -11.128 24.519 1.00 94.75 228 THR A CA 1
ATOM 1783 C C . THR A 1 228 ? 25.674 -11.713 23.428 1.00 94.75 228 THR A C 1
ATOM 1785 O O . THR A 1 228 ? 26.074 -12.663 22.755 1.00 94.75 228 THR A O 1
ATOM 1788 N N . LEU A 1 229 ? 24.510 -11.108 23.171 1.00 93.44 229 LEU A N 1
ATOM 1789 C CA . LEU A 1 229 ? 23.630 -11.492 22.063 1.00 93.44 229 LEU A CA 1
ATOM 1790 C C . LEU A 1 229 ? 24.264 -11.271 20.682 1.00 93.44 229 LEU A C 1
ATOM 1792 O O . LEU A 1 229 ? 23.983 -12.029 19.752 1.00 93.44 229 LEU A O 1
ATOM 1796 N N . ASP A 1 230 ? 25.083 -10.227 20.529 1.00 92.88 230 ASP A N 1
ATOM 1797 C CA . ASP A 1 230 ? 25.822 -9.955 19.292 1.00 92.88 230 ASP A CA 1
ATOM 1798 C C . ASP A 1 230 ? 26.936 -10.982 19.071 1.00 92.88 230 ASP A C 1
ATOM 1800 O O . ASP A 1 230 ? 27.000 -11.577 17.996 1.00 92.88 230 ASP A O 1
ATOM 1804 N N . ARG A 1 231 ? 27.740 -11.270 20.102 1.00 93.38 231 ARG A N 1
ATOM 1805 C CA . ARG A 1 231 ? 28.807 -12.286 20.038 1.00 93.38 231 ARG A CA 1
ATOM 1806 C C . ARG A 1 231 ? 28.279 -13.688 19.737 1.00 93.38 231 ARG A C 1
ATOM 1808 O O . ARG A 1 231 ? 28.918 -14.446 19.021 1.00 93.38 231 ARG A O 1
ATOM 1815 N N . THR A 1 232 ? 27.111 -14.028 20.274 1.00 94.00 232 THR A N 1
ATOM 1816 C CA . THR A 1 232 ? 26.477 -15.345 20.087 1.00 94.00 232 THR A CA 1
ATOM 1817 C C . THR A 1 232 ? 25.662 -15.456 18.796 1.00 94.00 232 THR A C 1
ATOM 1819 O O . THR A 1 232 ? 25.104 -16.514 18.518 1.00 94.00 232 THR A O 1
ATOM 1822 N N . GLY A 1 233 ? 25.555 -14.385 17.998 1.00 92.50 233 GLY A N 1
ATOM 1823 C CA . GLY A 1 233 ? 24.816 -14.405 16.730 1.00 92.50 233 GLY A CA 1
ATOM 1824 C C . GLY A 1 233 ? 23.306 -14.637 16.884 1.00 92.50 233 GLY A C 1
ATOM 1825 O O . GLY A 1 233 ? 22.630 -15.029 15.932 1.00 92.50 233 GLY A O 1
ATOM 1826 N N . ILE A 1 234 ? 22.743 -14.405 18.073 1.00 94.62 234 ILE A N 1
ATOM 1827 C CA . ILE A 1 234 ? 21.334 -14.694 18.355 1.00 94.62 234 ILE A CA 1
ATOM 1828 C C . ILE A 1 234 ? 20.438 -13.668 17.647 1.00 94.62 234 ILE A C 1
ATOM 1830 O O . ILE A 1 234 ? 20.640 -12.453 17.749 1.00 94.62 234 ILE A O 1
ATOM 1834 N N . SER A 1 235 ? 19.391 -14.139 16.959 1.00 94.50 235 SER A N 1
ATOM 1835 C CA . SER A 1 235 ? 18.401 -13.260 16.317 1.00 94.50 235 SER A CA 1
ATOM 1836 C C . SER A 1 235 ? 17.618 -12.431 17.347 1.00 94.50 235 SER A C 1
ATOM 1838 O O . SER A 1 235 ? 17.373 -12.886 18.463 1.00 94.50 235 SER A O 1
ATOM 1840 N N . HIS A 1 236 ? 17.138 -11.235 16.983 1.00 93.12 236 HIS A N 1
ATOM 1841 C CA . HIS A 1 236 ? 16.347 -10.391 17.898 1.00 93.12 236 HIS A CA 1
ATOM 1842 C C . HIS A 1 236 ? 15.107 -11.110 18.466 1.00 93.12 236 HIS A C 1
ATOM 1844 O O . HIS A 1 236 ? 14.757 -10.932 19.630 1.00 93.12 236 HIS A O 1
ATOM 1850 N N . ARG A 1 237 ? 14.451 -11.955 17.656 1.00 92.50 237 ARG A N 1
ATOM 1851 C CA . ARG A 1 237 ? 13.275 -12.733 18.080 1.00 92.50 237 ARG A CA 1
ATOM 1852 C C . ARG A 1 237 ? 13.652 -13.854 19.044 1.00 92.50 237 ARG A C 1
ATOM 1854 O O . ARG A 1 237 ? 12.930 -14.086 20.008 1.00 92.50 237 ARG A O 1
ATOM 1861 N N . SER A 1 238 ? 14.768 -14.533 18.790 1.00 94.44 238 SER A N 1
ATOM 1862 C CA . SER A 1 238 ? 15.289 -15.572 19.683 1.00 94.44 238 SER A CA 1
ATOM 1863 C C . SER A 1 238 ? 15.721 -14.970 21.019 1.00 94.44 238 SER A C 1
ATOM 1865 O O . SER A 1 238 ? 15.355 -15.496 22.062 1.00 94.44 238 SER A O 1
ATOM 1867 N N . ALA A 1 239 ? 16.396 -13.819 20.991 1.00 93.62 239 ALA A N 1
ATOM 1868 C CA . ALA A 1 239 ? 16.787 -13.080 22.185 1.00 93.62 239 ALA A CA 1
ATOM 1869 C C . ALA A 1 239 ? 15.580 -12.728 23.067 1.00 93.62 239 ALA A C 1
ATOM 1871 O O . ALA A 1 239 ? 15.605 -12.979 24.265 1.00 93.62 239 ALA A O 1
ATOM 1872 N N . LEU A 1 240 ? 14.492 -12.225 22.473 1.00 93.62 240 LEU A N 1
ATOM 1873 C CA . LEU A 1 240 ? 13.257 -11.925 23.202 1.00 93.62 240 LEU A CA 1
ATOM 1874 C C . LEU A 1 240 ? 12.686 -13.163 23.917 1.00 93.62 240 LEU A C 1
ATOM 1876 O O . LEU A 1 240 ? 12.295 -13.084 25.080 1.00 93.62 240 LEU A O 1
ATOM 1880 N N . ARG A 1 241 ? 12.645 -14.313 23.231 1.00 93.25 241 ARG A N 1
ATOM 1881 C CA . ARG A 1 241 ? 12.154 -15.577 23.809 1.00 93.25 241 ARG A CA 1
ATOM 1882 C C . ARG A 1 241 ? 13.034 -16.061 24.956 1.00 93.25 241 ARG A C 1
ATOM 1884 O O . ARG A 1 241 ? 12.507 -16.486 25.972 1.00 93.25 241 ARG A O 1
ATOM 1891 N N . ILE A 1 242 ? 14.353 -15.967 24.801 1.00 93.50 242 ILE A N 1
ATOM 1892 C CA . ILE A 1 242 ? 15.305 -16.365 25.841 1.00 93.50 242 ILE A CA 1
ATOM 1893 C C . ILE A 1 242 ? 15.117 -15.479 27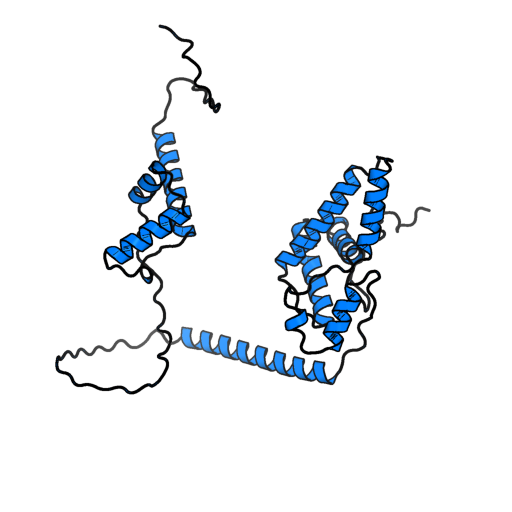.071 1.00 93.50 242 ILE A C 1
ATOM 1895 O O . ILE A 1 242 ? 14.874 -16.004 28.148 1.00 93.50 242 ILE A O 1
ATOM 1899 N N . VAL A 1 243 ? 15.127 -14.154 26.900 1.00 92.25 243 VAL A N 1
ATOM 1900 C CA . VAL A 1 243 ? 15.012 -13.205 28.019 1.00 92.25 243 VAL A CA 1
ATOM 1901 C C . VAL A 1 243 ? 13.667 -13.335 28.743 1.00 92.25 243 VAL A C 1
ATOM 1903 O O . VAL A 1 243 ? 13.618 -13.287 29.969 1.00 92.25 243 VAL A O 1
ATOM 1906 N N . SER A 1 244 ? 12.572 -13.539 28.006 1.00 91.56 244 SER A N 1
ATOM 1907 C CA . SER A 1 244 ? 11.253 -13.766 28.616 1.00 91.56 244 SER A CA 1
ATOM 1908 C C . SER A 1 244 ? 11.171 -15.099 29.367 1.00 91.56 244 SER A C 1
ATOM 1910 O O . SER A 1 244 ? 10.652 -15.129 30.479 1.00 91.56 244 SER A O 1
ATOM 1912 N N . ALA A 1 245 ? 11.725 -16.182 28.815 1.00 93.12 245 ALA A N 1
ATOM 1913 C CA . ALA A 1 245 ? 11.767 -17.481 29.486 1.00 93.12 245 ALA A CA 1
ATOM 1914 C C . ALA A 1 245 ? 12.654 -17.457 30.741 1.00 93.12 245 ALA A C 1
ATOM 1916 O O . ALA A 1 245 ? 12.276 -18.012 31.773 1.00 93.12 245 ALA A O 1
ATOM 1917 N N . THR A 1 246 ? 13.807 -16.782 30.686 1.00 92.7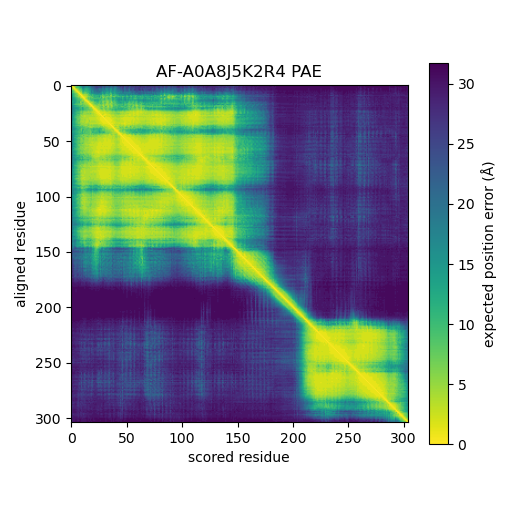5 246 THR A N 1
ATOM 1918 C CA . THR A 1 246 ? 14.688 -16.620 31.851 1.00 92.75 246 THR A CA 1
ATOM 1919 C C . THR A 1 246 ? 14.038 -15.764 32.926 1.00 92.75 246 THR A C 1
ATOM 1921 O O . THR A 1 246 ? 14.115 -16.117 34.095 1.00 92.75 246 THR A O 1
ATOM 1924 N N . ALA A 1 247 ? 13.349 -14.683 32.548 1.00 91.81 247 ALA A N 1
ATOM 1925 C CA . ALA A 1 247 ? 12.616 -13.849 33.495 1.00 91.81 247 ALA A CA 1
ATOM 1926 C C . ALA A 1 247 ? 11.537 -14.648 34.236 1.00 91.81 247 ALA A C 1
ATOM 1928 O O . ALA A 1 247 ? 11.504 -14.628 35.464 1.00 91.81 247 ALA A O 1
ATOM 1929 N N . ALA A 1 248 ? 10.734 -15.422 33.499 1.00 91.56 248 ALA A N 1
ATOM 1930 C CA . ALA A 1 248 ? 9.721 -16.293 34.087 1.00 91.56 248 ALA A CA 1
ATOM 1931 C C . ALA A 1 248 ? 10.338 -17.357 35.013 1.00 91.56 248 ALA A C 1
ATOM 1933 O O . ALA A 1 248 ? 9.809 -17.623 36.087 1.00 91.56 248 ALA A O 1
ATOM 1934 N N . SER A 1 249 ? 11.485 -17.928 34.629 1.00 93.69 249 SER A N 1
ATOM 1935 C CA . SER A 1 249 ? 12.198 -18.931 35.437 1.00 93.69 249 SER A CA 1
ATOM 1936 C C . SER A 1 249 ? 12.777 -18.351 36.732 1.00 93.69 249 SER A C 1
ATOM 1938 O O . SER A 1 249 ? 12.881 -19.060 37.727 1.00 93.69 249 SER A O 1
ATOM 1940 N N . LEU A 1 250 ? 13.136 -17.065 36.727 1.00 92.12 250 LEU A N 1
ATOM 1941 C CA . LEU A 1 250 ? 13.631 -16.328 37.893 1.00 92.12 250 LEU A CA 1
ATOM 1942 C C . LEU A 1 250 ? 12.500 -15.768 38.775 1.00 92.12 250 LEU A C 1
ATOM 1944 O O . LEU A 1 250 ? 12.781 -15.130 39.785 1.00 92.12 250 LEU A O 1
ATOM 1948 N N . GLY A 1 251 ? 11.233 -15.997 38.412 1.00 88.94 251 GLY A N 1
ATOM 1949 C CA . GLY A 1 251 ? 10.073 -15.516 39.165 1.00 88.94 251 GLY A CA 1
ATOM 1950 C C . GLY A 1 251 ? 9.683 -14.062 38.879 1.00 88.94 251 GLY A C 1
ATOM 1951 O O . GLY A 1 251 ? 8.872 -13.502 39.611 1.00 88.94 251 GLY A O 1
ATOM 1952 N N . HIS A 1 252 ? 10.224 -13.448 37.823 1.00 87.75 252 HIS A N 1
ATOM 1953 C CA . HIS A 1 252 ? 9.787 -12.131 37.358 1.00 87.75 252 HIS A CA 1
ATOM 1954 C C . HIS A 1 252 ? 8.615 -12.265 36.379 1.00 87.75 252 HIS A C 1
ATOM 1956 O O . HIS A 1 252 ? 8.672 -13.071 35.445 1.00 87.75 252 HIS A O 1
ATOM 1962 N N . ASP A 1 253 ? 7.575 -11.441 36.544 1.00 86.75 253 ASP A N 1
ATOM 1963 C CA . ASP A 1 253 ? 6.464 -11.401 35.592 1.00 86.75 253 ASP A CA 1
ATOM 1964 C C . ASP A 1 253 ? 6.936 -10.760 34.268 1.00 86.75 253 ASP A C 1
ATOM 1966 O O . ASP A 1 253 ? 7.366 -9.599 34.257 1.00 86.75 253 ASP A O 1
ATOM 1970 N N . PRO A 1 254 ? 6.862 -11.466 33.120 1.00 79.62 254 PRO A N 1
ATOM 1971 C CA . PRO A 1 254 ? 7.233 -10.903 31.824 1.00 79.62 254 PRO A CA 1
ATOM 1972 C C . PRO A 1 254 ? 6.421 -9.661 31.431 1.00 79.62 254 PRO A C 1
ATOM 1974 O O . PRO A 1 254 ? 6.868 -8.916 30.559 1.00 79.62 254 PRO A O 1
ATOM 1977 N N . MET A 1 255 ? 5.254 -9.423 32.044 1.00 80.81 255 MET A N 1
ATOM 1978 C CA . MET A 1 255 ? 4.427 -8.239 31.777 1.00 80.81 255 MET A CA 1
ATOM 1979 C C . MET A 1 255 ? 4.963 -6.955 32.423 1.00 80.81 255 MET A C 1
ATOM 1981 O O . MET A 1 255 ? 4.604 -5.865 31.979 1.00 80.81 255 MET A O 1
ATOM 1985 N N . GLU A 1 256 ? 5.837 -7.055 33.426 1.00 84.25 256 GLU A N 1
ATOM 1986 C CA . GLU A 1 256 ? 6.462 -5.894 34.081 1.00 84.25 256 GLU A CA 1
ATOM 1987 C C . GLU A 1 256 ? 7.725 -5.408 33.349 1.00 84.25 256 GLU A C 1
ATOM 1989 O O . GLU A 1 256 ? 8.186 -4.275 33.539 1.00 84.25 256 GLU A O 1
ATOM 1994 N N . LEU A 1 257 ? 8.271 -6.250 32.470 1.00 84.06 257 LEU A N 1
ATOM 1995 C CA . LEU A 1 257 ? 9.530 -6.025 31.772 1.00 84.06 257 LEU A CA 1
ATOM 1996 C C . LEU A 1 257 ? 9.303 -5.374 30.403 1.00 84.06 257 LEU A C 1
ATOM 1998 O O . LEU A 1 257 ? 8.403 -5.741 29.647 1.00 84.06 257 LEU A O 1
ATOM 2002 N N . VAL A 1 258 ? 10.167 -4.424 30.032 1.00 83.69 258 VAL A N 1
ATOM 2003 C CA . VAL A 1 258 ? 10.126 -3.732 28.730 1.00 83.69 258 VAL A CA 1
ATOM 2004 C C . VAL A 1 258 ? 10.701 -4.642 27.629 1.00 83.69 258 VAL A C 1
ATOM 2006 O O . VAL A 1 258 ? 11.774 -4.411 27.064 1.00 83.69 258 VAL A O 1
ATOM 2009 N N . LEU A 1 259 ? 9.982 -5.727 27.333 1.00 84.69 259 LEU A N 1
ATOM 2010 C CA . LEU A 1 259 ? 10.381 -6.786 26.407 1.00 84.69 259 LEU A CA 1
ATOM 2011 C C . LEU A 1 259 ? 9.512 -6.760 25.146 1.00 84.69 259 LEU A C 1
ATOM 2013 O O . LEU A 1 259 ? 8.453 -7.378 25.071 1.00 84.69 259 LEU A O 1
ATOM 2017 N N . ASN A 1 260 ? 9.984 -6.061 24.115 1.00 87.56 260 ASN A N 1
ATOM 2018 C CA . ASN A 1 260 ? 9.404 -6.083 22.776 1.00 87.56 260 ASN A CA 1
ATOM 2019 C C . ASN A 1 260 ? 10.518 -6.290 21.739 1.00 87.56 260 ASN A C 1
ATOM 2021 O O . ASN A 1 260 ? 11.683 -5.974 21.967 1.00 87.56 260 ASN A O 1
ATOM 2025 N N . TYR A 1 261 ? 10.160 -6.788 20.560 1.00 90.06 261 TYR A N 1
ATOM 2026 C CA . TYR A 1 261 ? 11.074 -6.897 19.429 1.00 90.06 261 TYR A CA 1
ATOM 2027 C C . TYR A 1 261 ? 11.809 -5.578 19.154 1.00 90.06 261 TYR A C 1
ATOM 2029 O O . TYR A 1 261 ? 13.031 -5.572 18.998 1.00 90.06 261 TYR A O 1
ATOM 2037 N N . GLU A 1 262 ? 11.079 -4.459 19.131 1.00 90.56 262 GLU A N 1
ATOM 2038 C CA . GLU A 1 262 ? 11.683 -3.166 18.809 1.00 90.56 262 GLU A CA 1
ATOM 2039 C C . GLU A 1 262 ? 12.622 -2.681 19.917 1.00 90.56 262 GLU A C 1
ATOM 2041 O O . GLU A 1 262 ? 13.640 -2.067 19.611 1.00 90.56 262 GLU A O 1
ATOM 2046 N N . THR A 1 263 ? 12.369 -3.019 21.188 1.00 90.06 263 THR A N 1
ATOM 2047 C CA . THR A 1 263 ? 13.262 -2.633 22.295 1.00 90.06 263 THR A CA 1
ATOM 2048 C C . THR A 1 263 ? 14.586 -3.391 22.212 1.00 90.06 263 THR A C 1
ATOM 2050 O O . THR A 1 263 ? 15.647 -2.783 22.331 1.00 90.06 263 THR A O 1
ATOM 2053 N N . VAL A 1 264 ? 14.552 -4.688 21.880 1.00 91.75 264 VAL A N 1
ATOM 2054 C CA . VAL A 1 264 ? 15.760 -5.490 21.599 1.00 91.75 264 VAL A CA 1
ATOM 2055 C C . VAL A 1 264 ? 16.528 -4.936 20.401 1.00 91.75 264 VAL A C 1
ATOM 2057 O O . VAL A 1 264 ? 17.748 -4.776 20.465 1.00 91.75 264 VAL A O 1
ATOM 2060 N N . ARG A 1 265 ? 15.824 -4.635 19.304 1.00 94.31 265 ARG A N 1
ATOM 2061 C CA . ARG A 1 265 ? 16.441 -4.140 18.068 1.00 94.31 265 ARG A CA 1
ATOM 2062 C C . ARG A 1 265 ? 17.121 -2.790 18.281 1.00 94.31 265 ARG A C 1
ATOM 2064 O O . ARG A 1 265 ? 18.280 -2.625 17.909 1.00 94.31 265 ARG A O 1
ATOM 2071 N N . THR A 1 266 ? 16.398 -1.842 18.870 1.00 93.06 266 THR A N 1
ATOM 2072 C CA . THR A 1 266 ? 16.890 -0.481 19.117 1.00 93.06 266 THR A CA 1
ATOM 2073 C C . THR A 1 266 ? 18.034 -0.482 20.117 1.00 93.06 266 THR A C 1
ATOM 2075 O O . THR A 1 266 ? 19.065 0.104 19.814 1.00 93.06 266 THR A O 1
ATOM 2078 N N . SER A 1 267 ? 17.929 -1.220 21.227 1.00 91.94 267 SER A N 1
ATOM 2079 C CA . SER A 1 267 ? 19.012 -1.326 22.214 1.00 91.94 267 SER A CA 1
ATOM 2080 C C . SER A 1 267 ? 20.308 -1.881 21.610 1.00 91.94 267 SER A C 1
ATOM 2082 O O . SER A 1 267 ? 21.391 -1.338 21.841 1.00 91.94 267 SER A O 1
ATOM 2084 N N . ARG A 1 268 ? 20.220 -2.930 20.778 1.00 93.12 268 ARG A N 1
ATOM 2085 C CA . ARG A 1 268 ? 21.397 -3.472 20.076 1.00 93.12 268 ARG A CA 1
ATOM 2086 C C . ARG A 1 268 ? 21.954 -2.481 19.057 1.00 93.12 268 ARG A C 1
ATOM 2088 O O . ARG A 1 268 ? 23.165 -2.319 18.975 1.00 93.12 268 ARG A O 1
ATOM 2095 N N . ALA A 1 269 ? 21.098 -1.777 18.318 1.00 94.38 269 ALA A N 1
ATOM 2096 C CA . ALA A 1 269 ? 21.541 -0.747 17.379 1.00 94.38 269 ALA A CA 1
ATOM 2097 C C . ALA A 1 269 ? 22.254 0.419 18.087 1.00 94.38 269 ALA A C 1
ATOM 2099 O O . ALA A 1 269 ? 23.324 0.830 17.642 1.00 94.38 269 ALA A O 1
ATOM 2100 N N . THR A 1 270 ? 21.718 0.904 19.213 1.00 93.81 270 THR A N 1
ATOM 2101 C CA . THR A 1 270 ? 22.360 1.958 20.012 1.00 93.81 270 THR A CA 1
ATOM 2102 C C . THR A 1 270 ? 23.699 1.497 20.569 1.00 93.81 270 THR A C 1
ATOM 2104 O O . THR A 1 270 ? 24.667 2.249 20.528 1.00 93.81 270 THR A O 1
ATOM 2107 N N . HIS A 1 271 ? 23.783 0.244 21.025 1.00 93.81 271 HIS A N 1
ATOM 2108 C CA . HIS A 1 271 ? 2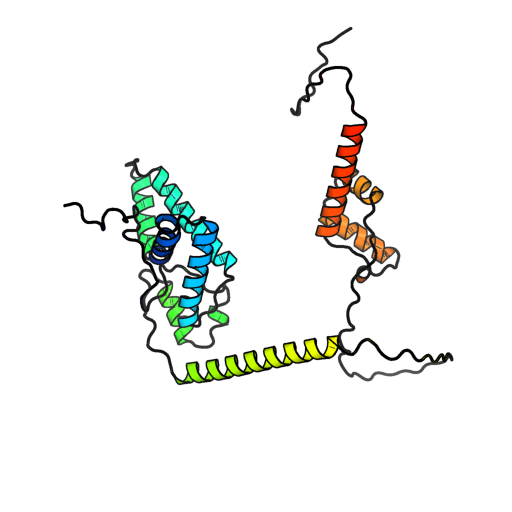5.028 -0.319 21.534 1.00 93.81 271 HIS A CA 1
ATOM 2109 C C . HIS A 1 271 ? 26.098 -0.428 20.437 1.00 93.81 271 HIS A C 1
ATOM 2111 O O . HIS A 1 271 ? 27.215 0.043 20.628 1.00 93.81 271 HIS A O 1
ATOM 2117 N N . ARG A 1 272 ? 25.743 -0.946 19.252 1.00 94.25 272 ARG A N 1
ATOM 2118 C CA . ARG A 1 272 ? 26.657 -1.005 18.096 1.00 94.25 272 ARG A CA 1
ATOM 2119 C C . ARG A 1 272 ? 27.113 0.374 17.640 1.00 94.25 272 ARG A C 1
ATOM 2121 O O . ARG A 1 272 ? 28.279 0.539 17.305 1.00 94.25 272 ARG A O 1
ATOM 2128 N N . SER A 1 273 ? 26.215 1.359 17.647 1.00 94.94 273 SER A N 1
ATOM 2129 C CA . SER A 1 273 ? 26.578 2.743 17.336 1.00 94.94 273 SER A CA 1
ATOM 2130 C C . SER A 1 273 ? 27.567 3.308 18.355 1.00 94.94 273 SER A C 1
ATOM 2132 O O . SER A 1 273 ? 28.506 3.989 17.960 1.00 94.94 273 SER A O 1
ATOM 2134 N N . GLY A 1 274 ? 27.379 3.015 19.646 1.00 94.38 274 GLY A N 1
ATOM 2135 C CA . GLY A 1 274 ? 28.314 3.408 20.700 1.00 94.38 274 GLY A CA 1
ATOM 2136 C C . GLY A 1 274 ? 29.695 2.788 20.501 1.00 94.38 274 GLY A C 1
ATOM 2137 O O . GLY A 1 274 ? 30.684 3.511 20.493 1.00 94.38 274 GLY A O 1
ATOM 2138 N N . ILE A 1 275 ? 29.751 1.478 20.234 1.00 92.50 275 ILE A N 1
ATOM 2139 C CA . ILE A 1 275 ? 31.007 0.771 19.937 1.00 92.50 275 ILE A CA 1
ATOM 2140 C C . ILE A 1 275 ? 31.694 1.366 18.703 1.00 92.50 275 ILE A C 1
ATOM 2142 O O . ILE A 1 275 ? 32.896 1.596 18.723 1.00 92.50 275 ILE A O 1
ATOM 2146 N N . ALA A 1 276 ? 30.952 1.636 17.628 1.00 92.94 276 ALA A N 1
ATOM 2147 C CA . ALA A 1 276 ? 31.524 2.219 16.417 1.00 92.94 276 ALA A CA 1
ATOM 2148 C C . ALA A 1 276 ? 32.132 3.608 16.676 1.00 92.94 276 ALA A C 1
ATOM 2150 O O . ALA A 1 276 ? 33.206 3.908 16.159 1.00 92.94 276 ALA A O 1
ATOM 2151 N N . ASN A 1 277 ? 31.474 4.431 17.498 1.00 94.38 277 ASN A N 1
ATOM 2152 C CA . ASN A 1 277 ? 31.997 5.736 17.897 1.00 94.38 277 ASN A CA 1
ATOM 2153 C C . ASN A 1 277 ? 33.252 5.596 18.767 1.00 94.38 277 ASN A C 1
ATOM 2155 O O . ASN A 1 277 ? 34.247 6.257 18.496 1.00 94.38 277 ASN A O 1
ATOM 2159 N N . GLU A 1 278 ? 33.240 4.689 19.744 1.00 94.62 278 GLU A N 1
ATOM 2160 C CA . GLU A 1 278 ? 34.395 4.415 20.604 1.00 94.62 278 GLU A CA 1
ATOM 2161 C C . GLU A 1 278 ? 35.601 3.913 19.795 1.00 94.62 278 GLU A C 1
ATOM 2163 O O . GLU A 1 278 ? 36.728 4.356 20.011 1.00 94.62 278 GLU A O 1
ATOM 2168 N N . ILE A 1 279 ? 35.371 3.027 18.820 1.00 91.94 279 ILE A N 1
ATOM 2169 C CA . ILE A 1 279 ? 36.411 2.576 17.891 1.00 91.94 279 ILE A CA 1
ATOM 2170 C C . ILE A 1 279 ? 36.923 3.761 17.079 1.00 91.94 279 ILE A C 1
ATOM 2172 O O . ILE A 1 279 ? 38.128 3.936 16.980 1.00 91.94 279 ILE A O 1
ATOM 2176 N N . LYS A 1 280 ? 36.037 4.599 16.534 1.00 90.31 280 LYS A N 1
ATOM 2177 C CA . LYS A 1 280 ? 36.430 5.765 15.734 1.00 90.31 280 LYS A CA 1
ATOM 2178 C C . LYS A 1 280 ? 37.270 6.772 16.528 1.00 90.31 280 LYS A C 1
ATOM 2180 O O . LYS A 1 280 ? 38.179 7.364 15.963 1.00 90.31 280 LYS A O 1
ATOM 2185 N N . GLU A 1 281 ? 36.973 6.968 17.809 1.00 93.12 281 GLU A N 1
ATOM 2186 C CA . GLU A 1 281 ? 37.742 7.859 18.687 1.00 93.12 281 GLU A CA 1
ATOM 2187 C C . GLU A 1 281 ? 39.117 7.281 19.034 1.00 93.12 281 GLU A C 1
ATOM 2189 O O . GLU A 1 281 ? 40.118 7.997 18.983 1.00 93.12 281 GLU A O 1
ATOM 2194 N N . LYS A 1 282 ? 39.176 5.984 19.364 1.00 93.31 282 LYS A N 1
ATOM 2195 C CA . LYS A 1 282 ? 40.424 5.297 19.733 1.00 93.31 282 LYS A CA 1
ATOM 2196 C C . LYS A 1 282 ? 41.324 5.003 18.536 1.00 93.31 282 LYS A C 1
ATOM 2198 O O . LYS A 1 282 ? 42.536 4.888 18.691 1.00 93.31 282 LYS A O 1
ATOM 2203 N N . PHE A 1 283 ? 40.742 4.838 17.356 1.00 87.25 283 PHE A N 1
ATOM 2204 C CA . PHE A 1 283 ? 41.452 4.442 16.152 1.00 87.25 283 PHE A CA 1
ATOM 2205 C C . PHE A 1 283 ? 41.973 5.668 15.403 1.00 87.25 283 PHE A C 1
ATOM 2207 O O . PHE A 1 283 ? 41.315 6.214 14.519 1.00 87.25 283 PHE A O 1
ATOM 2214 N N . GLN A 1 284 ? 43.182 6.088 15.770 1.00 86.25 284 GLN A N 1
ATOM 2215 C CA . GLN A 1 284 ? 43.934 7.148 15.101 1.00 86.25 284 GLN A CA 1
ATOM 2216 C C . GLN A 1 284 ? 45.170 6.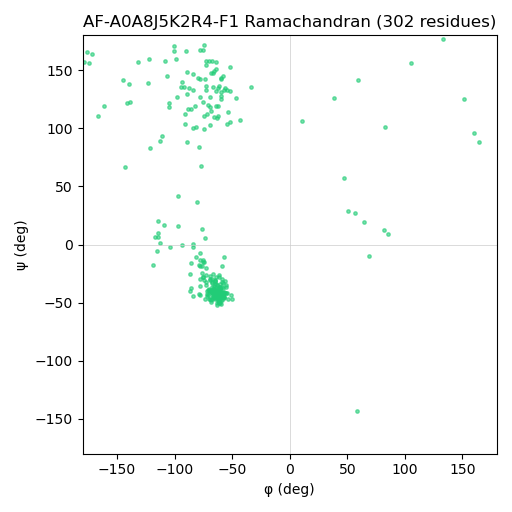532 14.440 1.00 86.25 284 GLN A C 1
ATOM 2218 O O . GLN A 1 284 ? 46.211 6.408 15.088 1.00 86.25 284 GLN A O 1
ATOM 2223 N N . PRO A 1 285 ? 45.068 6.067 13.185 1.00 86.12 285 PRO A N 1
ATOM 2224 C CA . PRO A 1 285 ? 46.208 5.460 12.522 1.00 86.12 285 PRO A CA 1
ATOM 2225 C C . PRO A 1 285 ? 47.241 6.531 12.145 1.00 86.12 285 PRO A C 1
ATOM 2227 O O . PRO A 1 285 ? 46.888 7.602 11.650 1.00 86.12 285 PRO A O 1
ATOM 2230 N N . SER A 1 286 ? 48.522 6.235 12.378 1.00 82.88 286 SER A N 1
ATOM 2231 C CA . SER A 1 286 ? 49.651 7.075 11.950 1.00 82.88 286 SER A CA 1
ATOM 2232 C C . SER A 1 286 ? 49.896 7.009 10.440 1.00 82.88 286 SER A C 1
ATOM 2234 O O . SER A 1 286 ? 50.514 7.907 9.876 1.00 82.88 286 SER A O 1
ATOM 2236 N N . GLU A 1 287 ? 49.399 5.958 9.790 1.00 85.81 287 GLU A N 1
ATOM 2237 C CA . GLU A 1 287 ? 49.568 5.680 8.366 1.00 85.81 287 GLU A CA 1
ATOM 2238 C C . GLU A 1 287 ? 48.214 5.556 7.659 1.00 85.81 287 GLU A C 1
ATOM 2240 O O . GLU A 1 287 ? 47.172 5.319 8.276 1.00 85.81 287 GLU A O 1
ATOM 2245 N N . VAL A 1 288 ? 48.219 5.725 6.337 1.00 81.75 288 VAL A N 1
ATOM 2246 C CA . VAL A 1 288 ? 47.007 5.601 5.524 1.00 81.75 288 VAL A CA 1
ATOM 2247 C C . VAL A 1 288 ? 46.641 4.123 5.397 1.00 81.75 288 VAL A C 1
ATOM 2249 O O . VAL A 1 288 ? 47.321 3.362 4.717 1.00 81.75 288 VAL A O 1
ATOM 2252 N N . LEU A 1 289 ? 45.541 3.724 6.032 1.00 81.75 289 LEU A N 1
ATOM 2253 C CA . LEU A 1 289 ? 45.029 2.356 5.975 1.00 81.75 289 LEU A CA 1
ATOM 2254 C C . LEU A 1 289 ? 43.967 2.206 4.881 1.00 81.75 289 LEU A C 1
ATOM 2256 O O . LEU A 1 289 ? 43.052 3.025 4.770 1.00 81.75 289 LEU A O 1
ATOM 2260 N N . THR A 1 290 ? 44.056 1.120 4.110 1.00 79.31 290 THR A N 1
ATOM 2261 C CA . THR A 1 290 ? 43.044 0.733 3.116 1.00 79.31 290 THR A CA 1
ATOM 2262 C C . THR A 1 290 ? 42.227 -0.438 3.654 1.00 79.31 290 THR A C 1
ATOM 2264 O O . THR A 1 290 ? 42.775 -1.486 3.980 1.00 79.31 290 THR A O 1
ATOM 2267 N N . VAL A 1 291 ? 40.905 -0.270 3.757 1.00 78.75 291 VAL A N 1
ATOM 2268 C CA . VAL A 1 291 ? 40.002 -1.335 4.222 1.00 78.75 291 VAL A CA 1
ATOM 2269 C C . VAL A 1 291 ? 39.512 -2.147 3.025 1.00 78.75 291 VAL A C 1
ATOM 2271 O O . VAL A 1 291 ? 38.741 -1.647 2.204 1.00 78.75 291 VAL A O 1
ATOM 2274 N N . HIS A 1 292 ? 39.932 -3.408 2.941 1.00 77.12 292 HIS A N 1
ATOM 2275 C CA . HIS A 1 292 ? 39.430 -4.369 1.959 1.00 77.12 292 HIS A CA 1
ATOM 2276 C C . HIS A 1 292 ? 38.244 -5.160 2.535 1.00 77.12 292 HIS A C 1
ATOM 2278 O O . HIS A 1 292 ? 38.283 -5.610 3.676 1.00 77.12 292 HIS A O 1
ATOM 2284 N N . TRP A 1 293 ? 37.182 -5.320 1.740 1.00 74.94 293 TRP A N 1
ATOM 2285 C CA . TRP A 1 293 ? 35.908 -5.939 2.148 1.00 74.94 293 TRP A CA 1
ATOM 2286 C C . TRP A 1 293 ? 35.617 -7.267 1.422 1.00 74.94 293 TRP A C 1
ATOM 2288 O O . TRP A 1 293 ? 34.460 -7.679 1.338 1.00 74.94 293 TRP A O 1
ATOM 2298 N N . ASP A 1 294 ? 36.636 -7.924 0.858 1.00 75.50 294 ASP A N 1
ATOM 2299 C CA . ASP A 1 294 ? 36.488 -9.235 0.210 1.00 75.50 294 ASP A CA 1
ATOM 2300 C C . ASP A 1 294 ? 36.700 -10.373 1.227 1.00 75.50 294 ASP A C 1
ATOM 2302 O O . ASP A 1 294 ? 37.475 -10.247 2.172 1.00 75.50 294 ASP A O 1
ATOM 2306 N N . GLY A 1 295 ? 36.017 -11.505 1.040 1.00 69.31 295 GLY A N 1
ATOM 2307 C CA . GLY A 1 295 ? 36.090 -12.672 1.931 1.00 69.31 295 GLY A CA 1
ATOM 2308 C C . GLY A 1 295 ? 37.390 -13.477 1.816 1.00 69.31 295 GLY A C 1
ATOM 2309 O O . GLY A 1 295 ? 37.499 -14.555 2.400 1.00 69.31 295 GLY A O 1
ATOM 2310 N N . LYS A 1 296 ? 38.359 -12.992 1.036 1.00 75.12 296 LYS A N 1
ATOM 2311 C CA . LYS A 1 296 ? 39.663 -13.617 0.825 1.00 75.12 296 LYS A CA 1
ATOM 2312 C C . LYS A 1 296 ? 40.711 -12.839 1.609 1.00 75.12 296 LYS A C 1
ATOM 2314 O O . LYS A 1 296 ? 40.933 -11.661 1.349 1.00 75.12 296 LYS A O 1
ATOM 2319 N N . ILE A 1 297 ? 41.353 -13.512 2.559 1.00 70.69 297 ILE A N 1
ATOM 2320 C CA . ILE A 1 297 ? 42.523 -12.979 3.261 1.00 70.69 297 ILE A CA 1
ATOM 2321 C C . ILE A 1 297 ? 43.627 -12.803 2.213 1.00 70.69 297 ILE A C 1
ATOM 2323 O O . ILE A 1 297 ? 44.010 -13.776 1.560 1.00 70.69 297 ILE A O 1
ATOM 2327 N N . ILE A 1 298 ? 44.092 -11.570 2.019 1.00 69.56 298 ILE A N 1
ATOM 2328 C CA . ILE A 1 298 ? 45.257 -11.291 1.177 1.00 69.56 298 ILE A CA 1
ATOM 2329 C C . ILE A 1 298 ? 46.489 -11.656 2.018 1.00 69.56 298 ILE A C 1
ATOM 2331 O O . ILE A 1 298 ? 46.561 -11.223 3.169 1.00 69.56 298 ILE A O 1
ATOM 2335 N N . PRO A 1 299 ? 47.415 -12.491 1.519 1.00 69.12 299 PRO A N 1
ATOM 2336 C CA . PRO A 1 299 ? 48.681 -12.715 2.207 1.00 69.12 299 PRO A CA 1
ATOM 2337 C C . PRO A 1 299 ? 49.447 -11.390 2.290 1.00 69.12 299 PRO A C 1
ATOM 2339 O O . PRO A 1 299 ? 49.483 -10.656 1.305 1.00 69.12 299 PRO A O 1
ATOM 2342 N N . ASP A 1 300 ? 50.040 -11.085 3.447 1.00 68.62 300 ASP A N 1
ATOM 2343 C CA . ASP A 1 300 ? 50.884 -9.897 3.603 1.00 68.62 300 ASP A CA 1
ATOM 2344 C C . ASP A 1 300 ? 51.969 -9.906 2.519 1.00 68.62 300 ASP A C 1
ATOM 2346 O O . ASP A 1 300 ? 52.847 -10.769 2.505 1.00 68.62 300 ASP A O 1
ATOM 2350 N N . GLU A 1 301 ? 51.928 -8.938 1.602 1.00 61.50 301 GLU A N 1
ATOM 2351 C CA . GLU A 1 301 ? 52.971 -8.772 0.579 1.00 61.50 301 GLU A CA 1
ATOM 2352 C C . GLU A 1 301 ? 54.253 -8.133 1.148 1.00 61.50 301 GLU A C 1
ATOM 2354 O O . GLU A 1 301 ? 55.144 -7.723 0.408 1.00 61.50 301 GLU A O 1
ATOM 2359 N N . GLN A 1 302 ? 54.377 -8.063 2.474 1.00 54.19 302 GLN A N 1
ATOM 2360 C CA . GLN A 1 302 ? 55.534 -7.520 3.174 1.00 54.19 302 GLN A CA 1
ATOM 2361 C C . GLN A 1 302 ? 56.120 -8.593 4.090 1.00 54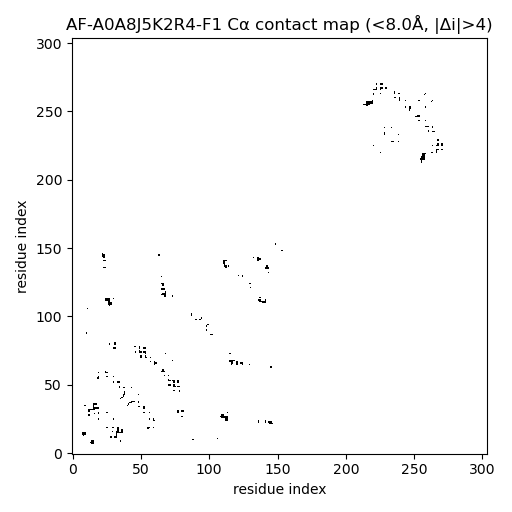.19 302 GLN A C 1
ATOM 2363 O O . GLN A 1 302 ? 55.860 -8.649 5.286 1.00 54.19 302 GLN A O 1
ATOM 2368 N N . GLY A 1 303 ? 56.944 -9.459 3.502 1.00 53.06 303 GLY A N 1
ATOM 2369 C CA . GLY A 1 303 ? 58.002 -10.119 4.252 1.00 53.06 303 GLY A CA 1
ATOM 2370 C C . GLY A 1 303 ? 59.125 -9.117 4.515 1.00 53.06 303 GLY A C 1
ATOM 2371 O O . GLY A 1 303 ? 59.929 -8.872 3.616 1.00 53.06 303 GLY A O 1
ATOM 2372 N N . ALA A 1 304 ? 59.161 -8.547 5.721 1.00 36.09 304 ALA A N 1
ATOM 2373 C CA . ALA A 1 304 ? 60.336 -7.934 6.345 1.00 36.09 304 ALA A CA 1
ATOM 2374 C C . ALA A 1 304 ? 60.139 -7.856 7.865 1.00 36.09 304 ALA A C 1
ATOM 2376 O O . ALA A 1 304 ? 59.103 -7.302 8.291 1.00 36.09 304 ALA A O 1
#